Protein AF-A0A8B6GIV8-F1 (afdb_monomer_lite)

Structure (mmCIF, N/CA/C/O backbone):
data_AF-A0A8B6GIV8-F1
#
_entry.id   AF-A0A8B6GIV8-F1
#
loop_
_atom_site.group_PDB
_atom_site.id
_atom_site.type_symbol
_atom_site.label_atom_id
_atom_site.label_alt_id
_atom_site.label_comp_id
_atom_site.label_asym_id
_atom_site.label_entity_id
_atom_site.label_seq_id
_atom_site.pdbx_PDB_ins_code
_atom_site.Cartn_x
_atom_site.Cartn_y
_atom_site.Cartn_z
_atom_site.occupancy
_atom_site.B_iso_or_equiv
_atom_site.auth_seq_id
_atom_site.auth_comp_id
_atom_site.auth_asym_id
_atom_site.auth_atom_id
_atom_site.pdbx_PDB_model_num
ATOM 1 N N . MET A 1 1 ? 10.374 -7.638 36.527 1.00 45.97 1 MET A N 1
ATOM 2 C CA . MET A 1 1 ? 11.156 -8.019 35.335 1.00 45.97 1 MET A CA 1
ATOM 3 C C . MET A 1 1 ? 12.598 -8.184 35.766 1.00 45.97 1 MET A C 1
ATOM 5 O O . MET A 1 1 ? 13.114 -7.293 36.437 1.00 45.97 1 MET A O 1
ATOM 9 N N . GLU A 1 2 ? 13.203 -9.336 35.484 1.00 46.66 2 GLU A N 1
ATOM 10 C CA . GLU A 1 2 ? 14.639 -9.530 35.707 1.00 46.66 2 GLU A CA 1
ATOM 11 C C . GLU A 1 2 ? 15.429 -8.633 34.752 1.00 46.66 2 GLU A C 1
ATOM 13 O O . GLU A 1 2 ? 14.978 -8.334 33.646 1.00 46.66 2 GLU A O 1
ATOM 18 N N . LYS A 1 3 ? 16.581 -8.132 35.206 1.00 44.69 3 LYS A N 1
ATOM 19 C CA . LYS A 1 3 ? 17.442 -7.312 34.351 1.00 44.69 3 LYS A CA 1
ATOM 20 C C . LYS A 1 3 ? 18.070 -8.197 33.265 1.00 44.69 3 LYS A C 1
ATOM 22 O O . LYS A 1 3 ? 18.480 -9.306 33.606 1.00 44.69 3 LYS A O 1
ATOM 27 N N . PRO A 1 4 ? 18.213 -7.696 32.023 1.00 44.88 4 PRO A N 1
ATOM 28 C CA . PRO A 1 4 ? 18.862 -8.436 30.946 1.00 44.88 4 PRO A CA 1
ATOM 29 C C . PRO A 1 4 ? 20.253 -8.901 31.366 1.00 44.88 4 PRO A C 1
ATOM 31 O O . PRO A 1 4 ? 21.004 -8.151 32.005 1.00 44.88 4 PRO A O 1
ATOM 34 N N . SER A 1 5 ? 20.603 -10.134 31.011 1.00 72.81 5 SER A N 1
ATOM 35 C CA . SER A 1 5 ? 21.930 -10.665 31.270 1.00 72.81 5 SER A CA 1
ATOM 36 C C . SER A 1 5 ? 22.962 -9.952 30.392 1.00 72.81 5 SER A C 1
ATOM 38 O O . SER A 1 5 ? 22.659 -9.377 29.345 1.00 72.81 5 SER A O 1
ATOM 40 N N . LYS A 1 6 ? 24.233 -10.004 30.797 1.00 61.03 6 LYS A N 1
ATOM 41 C CA . LYS A 1 6 ? 25.330 -9.429 30.007 1.00 61.03 6 LYS A CA 1
ATOM 42 C C . LYS A 1 6 ? 25.416 -10.040 28.595 1.00 61.03 6 LYS A C 1
ATOM 44 O O . LYS A 1 6 ? 25.767 -9.328 27.661 1.00 61.03 6 LYS A O 1
ATOM 49 N N . LYS A 1 7 ? 25.056 -11.323 28.442 1.00 63.97 7 LYS A N 1
ATOM 50 C CA . LYS A 1 7 ? 25.017 -12.011 27.142 1.00 63.97 7 LYS A CA 1
ATOM 51 C C . LYS A 1 7 ? 23.928 -11.453 26.227 1.00 63.97 7 LYS A C 1
ATOM 53 O O . LYS A 1 7 ? 24.174 -11.301 25.036 1.00 63.97 7 LYS A O 1
ATOM 58 N N . ASP A 1 8 ? 22.777 -11.092 26.787 1.00 54.47 8 ASP A N 1
ATOM 59 C CA . ASP A 1 8 ? 21.644 -10.565 26.015 1.00 54.47 8 ASP A CA 1
ATOM 60 C C . ASP A 1 8 ? 22.004 -9.197 25.425 1.00 54.47 8 ASP A C 1
ATOM 62 O O . ASP A 1 8 ? 21.788 -8.939 24.246 1.00 54.47 8 ASP A O 1
ATOM 66 N N . VAL A 1 9 ? 22.662 -8.343 26.217 1.00 51.84 9 VAL A N 1
ATOM 67 C CA . VAL A 1 9 ? 23.147 -7.027 25.765 1.00 51.84 9 VAL A CA 1
ATOM 68 C C . VAL A 1 9 ? 24.243 -7.154 24.696 1.00 51.84 9 VAL A C 1
ATOM 70 O O . VAL A 1 9 ? 24.279 -6.362 23.753 1.00 51.84 9 VAL A O 1
ATOM 73 N N . GLU A 1 10 ? 25.131 -8.146 24.807 1.00 57.72 10 GLU A N 1
ATOM 74 C CA . GLU A 1 10 ? 26.198 -8.396 23.827 1.00 57.72 10 GLU A CA 1
ATOM 75 C C . GLU A 1 10 ? 25.646 -8.897 22.479 1.00 57.72 10 GLU A C 1
ATOM 77 O O . GLU A 1 10 ? 26.040 -8.360 21.440 1.00 57.72 10 GLU A O 1
ATOM 82 N N . LEU A 1 11 ? 24.683 -9.828 22.490 1.00 57.66 11 LEU A N 1
ATOM 83 C CA . LEU A 1 11 ? 24.002 -10.335 21.288 1.00 57.66 11 LEU A CA 1
ATOM 84 C C . LEU A 1 11 ? 23.285 -9.208 20.530 1.00 57.66 11 LEU A C 1
ATOM 86 O O . LEU A 1 11 ? 23.439 -9.039 19.321 1.00 57.66 11 LEU A O 1
ATOM 90 N N . VAL A 1 12 ? 22.562 -8.368 21.266 1.00 48.34 12 VAL A N 1
ATOM 91 C CA . VAL A 1 12 ? 21.884 -7.176 20.749 1.00 48.34 12 VAL A CA 1
ATOM 92 C C . VAL A 1 12 ? 22.854 -6.208 20.061 1.00 48.34 12 VAL A C 1
ATOM 94 O O . VAL A 1 12 ? 22.577 -5.702 18.971 1.00 48.34 12 VAL A O 1
ATOM 97 N N . CYS A 1 13 ? 24.017 -5.963 20.669 1.00 44.38 13 CYS A N 1
ATOM 98 C CA . CYS A 1 13 ? 25.035 -5.087 20.094 1.00 44.38 13 CYS A CA 1
ATOM 99 C C . CYS A 1 13 ? 25.657 -5.665 18.812 1.00 44.38 13 CYS A C 1
ATOM 101 O O . CYS A 1 13 ? 26.003 -4.896 17.913 1.00 44.38 13 CYS A O 1
ATOM 103 N N . GLU A 1 14 ? 25.813 -6.987 18.701 1.00 47.16 14 GLU A N 1
ATOM 104 C CA . GLU A 1 14 ? 26.268 -7.627 17.458 1.00 47.16 14 GLU A CA 1
ATOM 105 C C . GLU A 1 14 ? 25.239 -7.499 16.330 1.00 47.16 14 GLU A C 1
ATOM 107 O O . GLU A 1 14 ? 25.600 -7.138 15.208 1.00 47.16 14 GLU A O 1
ATOM 112 N N . ILE A 1 15 ? 23.950 -7.664 16.626 1.00 47.62 15 ILE A N 1
ATOM 113 C CA . ILE A 1 15 ? 22.872 -7.527 15.634 1.00 47.62 15 ILE A CA 1
ATOM 114 C C . ILE A 1 15 ? 22.810 -6.106 15.073 1.00 47.62 15 ILE A C 1
ATOM 116 O O . ILE A 1 15 ? 22.695 -5.919 13.856 1.00 47.62 15 ILE A O 1
ATOM 120 N N . MET A 1 16 ? 22.955 -5.094 15.937 1.00 40.03 16 MET A N 1
ATOM 121 C CA . MET A 1 16 ? 23.018 -3.695 15.503 1.00 40.03 16 MET A CA 1
ATOM 122 C C . MET A 1 16 ? 24.258 -3.412 14.644 1.00 40.03 16 MET A C 1
ATOM 124 O O . MET A 1 16 ? 24.159 -2.710 13.636 1.00 40.03 16 MET A O 1
ATOM 128 N N . LYS A 1 17 ? 25.419 -3.996 14.978 1.00 42.00 17 LYS A N 1
ATOM 129 C CA . LYS A 1 17 ? 26.644 -3.884 14.161 1.00 42.00 17 LYS A CA 1
ATOM 130 C C . LYS A 1 17 ? 26.483 -4.508 12.775 1.00 42.00 17 LYS A C 1
ATOM 132 O O . LYS A 1 17 ? 27.072 -4.012 11.816 1.00 42.00 17 LYS A O 1
ATOM 137 N N . HIS A 1 18 ? 25.662 -5.548 12.653 1.00 41.94 18 HIS A N 1
ATOM 138 C CA . HIS A 1 18 ? 25.371 -6.222 11.389 1.00 41.94 18 HIS A CA 1
ATOM 139 C C . HIS A 1 18 ? 24.115 -5.701 10.672 1.00 41.94 18 HIS A C 1
ATOM 141 O O . HIS A 1 18 ? 23.689 -6.318 9.695 1.00 41.94 18 HIS A O 1
ATOM 147 N N . LYS A 1 19 ? 23.537 -4.566 11.103 1.00 42.19 19 LYS A N 1
ATOM 148 C CA . LYS A 1 19 ? 22.304 -3.980 10.535 1.00 42.19 19 LYS A CA 1
ATOM 149 C C . LYS A 1 19 ? 21.166 -5.008 10.377 1.00 42.19 19 LYS A C 1
ATOM 151 O O . LYS A 1 19 ? 20.510 -5.034 9.341 1.00 42.19 19 LYS A O 1
ATOM 156 N N . GLY A 1 20 ? 20.977 -5.900 11.352 1.00 44.69 20 GLY A N 1
ATOM 157 C CA . GLY A 1 20 ? 19.909 -6.911 11.304 1.00 44.69 20 GLY A CA 1
ATOM 158 C C . GLY A 1 20 ? 20.177 -8.121 10.396 1.00 44.69 20 GLY A C 1
ATOM 159 O O . GLY A 1 20 ? 19.276 -8.917 10.180 1.00 44.69 20 GLY A O 1
ATOM 160 N N . ARG A 1 21 ? 21.402 -8.305 9.880 1.00 38.62 21 ARG A N 1
ATOM 161 C CA . ARG A 1 21 ? 21.760 -9.438 8.995 1.00 38.62 21 ARG A CA 1
ATOM 162 C C . ARG A 1 21 ? 22.208 -10.713 9.724 1.00 38.62 21 ARG A C 1
ATOM 164 O O . ARG A 1 21 ? 22.825 -11.579 9.106 1.00 38.62 21 ARG A O 1
ATOM 171 N N . MET A 1 22 ? 21.972 -10.818 11.030 1.00 41.69 22 MET A N 1
ATOM 172 C CA . MET A 1 22 ? 22.261 -12.044 11.778 1.00 41.69 22 MET A CA 1
ATOM 173 C C . MET A 1 22 ? 21.082 -13.007 11.678 1.00 41.69 22 MET A C 1
ATOM 175 O O . MET A 1 22 ? 19.937 -12.608 11.862 1.00 41.69 22 MET A O 1
ATOM 179 N N . VAL A 1 23 ? 21.385 -14.275 11.408 1.00 46.69 23 VAL A N 1
ATOM 180 C CA . VAL A 1 23 ? 20.419 -15.369 11.524 1.00 46.69 23 VAL A CA 1
ATOM 181 C C . VAL A 1 23 ? 20.241 -15.649 13.010 1.00 46.69 23 VAL A C 1
ATOM 183 O O . VAL A 1 23 ? 21.207 -16.012 13.680 1.00 46.69 23 VAL A O 1
ATOM 186 N N . LEU A 1 24 ? 19.032 -15.423 13.511 1.00 47.84 24 LEU A N 1
ATOM 187 C CA . LEU A 1 24 ? 18.654 -15.689 14.894 1.00 47.84 24 LEU A CA 1
ATOM 188 C C . LEU A 1 24 ? 17.881 -16.999 14.928 1.00 47.84 24 LEU A C 1
ATOM 190 O O . LEU A 1 24 ? 17.019 -17.218 14.080 1.00 47.84 24 LEU A O 1
ATOM 194 N N . ASP A 1 25 ? 18.174 -17.851 15.903 1.00 59.88 25 ASP A N 1
ATOM 195 C CA . ASP A 1 25 ? 17.267 -18.954 16.214 1.00 59.88 25 ASP A CA 1
ATOM 196 C C . ASP A 1 25 ? 15.987 -18.428 16.901 1.00 59.88 25 ASP A C 1
ATOM 198 O O . ASP A 1 25 ? 15.897 -17.263 17.310 1.00 59.88 25 ASP A O 1
ATOM 202 N N . SER A 1 26 ? 14.959 -19.273 16.990 1.00 44.09 26 SER A N 1
ATOM 203 C CA . SER A 1 26 ? 13.644 -18.897 17.526 1.00 44.09 26 SER A CA 1
ATOM 204 C C . SER A 1 26 ? 13.695 -18.435 18.989 1.00 44.09 26 SER A C 1
ATOM 206 O O . SER A 1 26 ? 12.956 -17.522 19.367 1.00 44.09 26 SER A O 1
ATOM 208 N N . GLU A 1 27 ? 14.601 -18.990 19.802 1.00 55.31 27 GLU A N 1
ATOM 209 C CA . GLU A 1 27 ? 14.828 -18.549 21.183 1.00 55.31 27 GLU A CA 1
ATOM 210 C C . GLU A 1 27 ? 15.486 -17.165 21.227 1.00 55.31 27 GLU A C 1
ATOM 212 O O . GLU A 1 27 ? 15.035 -16.294 21.973 1.00 55.31 27 GLU A O 1
ATOM 217 N N . GLN A 1 28 ? 16.497 -16.916 20.392 1.00 57.44 28 GLN A N 1
ATOM 218 C CA . GLN A 1 28 ? 17.169 -15.623 20.271 1.00 57.44 28 GLN A CA 1
ATOM 219 C C . GLN A 1 28 ? 16.214 -14.541 19.762 1.00 57.44 28 GLN A C 1
ATOM 221 O O . GLN A 1 28 ? 16.203 -13.438 20.307 1.00 57.44 28 GLN A O 1
ATOM 226 N N . PHE A 1 29 ? 15.374 -14.847 18.770 1.00 51.59 29 PHE A N 1
ATOM 227 C CA . PHE A 1 29 ? 14.372 -13.918 18.244 1.00 51.59 29 PHE A CA 1
ATOM 228 C C . PHE A 1 29 ? 13.346 -13.520 19.314 1.00 51.59 29 PHE A C 1
ATOM 230 O O . PHE A 1 29 ? 13.071 -12.332 19.498 1.00 51.59 29 PHE A O 1
ATOM 237 N N . MET A 1 30 ? 12.828 -14.489 20.075 1.00 49.03 30 MET A N 1
ATOM 238 C CA . MET A 1 30 ? 11.894 -14.226 21.176 1.00 49.03 30 MET A CA 1
ATOM 239 C C . MET A 1 30 ? 12.552 -13.453 22.322 1.00 49.03 30 MET A C 1
ATOM 241 O O . MET A 1 30 ? 11.949 -12.528 22.873 1.00 49.03 30 MET A O 1
ATOM 245 N N . LEU A 1 31 ? 13.807 -13.771 22.647 1.00 53.53 31 LEU A N 1
ATOM 246 C CA . LEU A 1 31 ? 14.600 -13.044 23.636 1.00 53.53 31 LEU A CA 1
ATOM 247 C C . LEU A 1 31 ? 14.820 -11.589 23.202 1.00 53.53 31 LEU A C 1
ATOM 249 O O . LEU A 1 31 ? 14.658 -10.671 23.997 1.00 53.53 31 LEU A O 1
ATOM 253 N N . ILE A 1 32 ? 15.102 -11.343 21.927 1.00 53.97 32 ILE A N 1
ATOM 254 C CA . ILE A 1 32 ? 15.245 -9.994 21.369 1.00 53.97 32 ILE A CA 1
ATOM 255 C C . ILE A 1 32 ? 13.915 -9.245 21.390 1.00 53.97 32 ILE A C 1
ATOM 257 O O . ILE A 1 32 ? 13.862 -8.133 21.911 1.00 53.97 32 ILE A O 1
ATOM 261 N N . LYS A 1 33 ? 12.823 -9.855 20.923 1.00 47.34 33 LYS A N 1
ATOM 262 C CA . LYS A 1 33 ? 11.486 -9.239 20.937 1.00 47.34 33 LYS A CA 1
ATOM 263 C C . LYS A 1 33 ? 11.072 -8.799 22.348 1.00 47.34 33 LYS A C 1
ATOM 265 O O . LYS A 1 33 ? 10.467 -7.746 22.509 1.00 47.34 33 LYS A O 1
ATOM 270 N N . THR A 1 34 ? 11.448 -9.573 23.367 1.00 48.03 34 THR A N 1
ATOM 271 C CA . THR A 1 34 ? 11.117 -9.303 24.777 1.00 48.03 34 THR A CA 1
ATOM 272 C C . THR A 1 34 ? 12.115 -8.395 25.508 1.00 48.03 34 THR A C 1
ATOM 274 O O . THR A 1 34 ? 11.736 -7.753 26.487 1.00 48.03 34 THR A O 1
ATOM 277 N N . THR A 1 35 ? 13.369 -8.309 25.049 1.00 48.94 35 THR A N 1
ATOM 278 C CA . THR A 1 35 ? 14.454 -7.581 25.740 1.00 48.94 35 THR A CA 1
ATOM 279 C C . THR A 1 35 ? 14.788 -6.229 25.098 1.00 48.94 35 THR A C 1
ATOM 281 O O . THR A 1 35 ? 15.206 -5.307 25.797 1.00 48.94 35 THR A O 1
ATOM 284 N N . LEU A 1 36 ? 14.628 -6.094 23.776 1.00 42.75 36 LEU A N 1
ATOM 285 C CA . LEU A 1 36 ? 15.060 -4.919 23.004 1.00 42.75 36 LEU A CA 1
ATOM 286 C C . LEU A 1 36 ? 13.962 -3.894 22.739 1.00 42.75 36 LEU A C 1
ATOM 288 O O . LEU A 1 36 ? 14.273 -2.725 22.516 1.00 42.75 36 LEU A O 1
ATOM 292 N N . ILE A 1 37 ? 12.703 -4.320 22.754 1.00 43.88 37 ILE A N 1
ATOM 293 C CA . ILE A 1 37 ? 11.566 -3.414 22.672 1.00 43.88 37 ILE A CA 1
ATOM 294 C C . ILE A 1 37 ? 11.027 -3.325 24.094 1.00 43.88 37 ILE A C 1
ATOM 296 O O . ILE A 1 37 ? 10.220 -4.169 24.487 1.00 43.88 37 ILE A O 1
ATOM 300 N N . PRO A 1 38 ? 11.473 -2.359 24.921 1.00 38.44 38 PRO A N 1
ATOM 301 C CA . PRO A 1 38 ? 10.645 -1.980 26.047 1.00 38.44 38 PRO A CA 1
ATOM 302 C C . PRO A 1 38 ? 9.298 -1.603 25.435 1.00 38.44 38 PRO A C 1
ATOM 304 O O . PRO A 1 38 ? 9.216 -0.614 24.706 1.00 38.44 38 PRO A O 1
ATOM 307 N N . LEU A 1 39 ? 8.276 -2.441 25.648 1.00 42.59 39 LEU A N 1
ATOM 308 C CA . LEU A 1 39 ? 6.901 -2.071 25.343 1.00 42.59 39 LEU A CA 1
ATOM 309 C C . LEU A 1 39 ? 6.724 -0.685 25.974 1.00 42.59 39 LEU A C 1
ATOM 311 O O . LEU A 1 39 ? 6.931 -0.579 27.189 1.00 42.59 39 LEU A O 1
ATOM 315 N N . PRO A 1 40 ? 6.470 0.374 25.183 1.00 44.25 40 PRO A N 1
ATOM 316 C CA . PRO A 1 40 ? 6.243 1.699 25.742 1.00 44.25 40 PRO A CA 1
ATOM 317 C C . PRO A 1 40 ? 5.189 1.542 26.835 1.00 44.25 40 PRO A C 1
ATOM 319 O O . PRO A 1 40 ? 4.185 0.881 26.569 1.00 44.25 40 PRO A O 1
ATOM 322 N N . ASP A 1 41 ? 5.497 2.029 28.048 1.00 49.94 41 ASP A N 1
ATOM 323 C CA . ASP A 1 41 ? 4.724 1.874 29.293 1.00 49.94 41 ASP A CA 1
ATOM 324 C C . ASP A 1 41 ? 3.331 1.298 29.041 1.00 49.94 41 ASP A C 1
ATOM 326 O O . ASP A 1 41 ? 2.450 2.055 28.645 1.00 49.94 41 ASP A O 1
ATOM 330 N N . VAL A 1 42 ? 3.191 -0.033 29.183 1.00 54.41 42 VAL A N 1
ATOM 331 C CA . VAL A 1 42 ? 2.067 -0.865 28.704 1.00 54.41 42 VAL A CA 1
ATOM 332 C C . VAL A 1 42 ? 0.778 -0.057 28.555 1.00 54.41 42 VAL A C 1
ATOM 334 O O . VAL A 1 42 ? -0.023 0.059 29.486 1.00 54.41 42 VAL A O 1
ATOM 337 N N . VAL A 1 43 ? 0.582 0.526 27.372 1.00 65.00 43 VAL A N 1
ATOM 338 C CA . VAL A 1 43 ? -0.667 1.203 27.051 1.00 65.00 43 VAL A CA 1
ATOM 339 C C . VAL A 1 43 ? -1.700 0.086 26.987 1.00 65.00 43 VAL A C 1
ATOM 341 O O . VAL A 1 43 ? -1.520 -0.898 26.269 1.00 65.00 43 VAL A O 1
ATOM 344 N N . SER A 1 44 ? -2.749 0.146 27.805 1.00 85.12 44 SER A N 1
ATOM 345 C CA . SER A 1 44 ? -3.777 -0.892 27.755 1.00 85.12 44 SER A CA 1
ATOM 346 C C . SER A 1 44 ? -4.411 -0.928 26.359 1.00 85.12 44 SER A C 1
ATOM 348 O O . SER A 1 44 ? -4.549 0.113 25.712 1.00 85.12 44 SER A O 1
ATOM 350 N N . LEU A 1 45 ? -4.848 -2.107 25.901 1.00 83.94 45 LEU A N 1
ATOM 351 C CA . LEU A 1 45 ? -5.562 -2.249 24.620 1.00 83.94 45 LEU A CA 1
ATOM 352 C C . LEU A 1 45 ? -6.755 -1.280 24.523 1.00 83.94 45 LEU A C 1
ATOM 354 O O . LEU A 1 45 ? -6.985 -0.671 23.484 1.00 83.94 45 LEU A O 1
ATOM 358 N N . SER A 1 46 ? -7.449 -1.045 25.643 1.00 86.00 46 SER A N 1
ATOM 359 C CA . SER A 1 46 ? -8.533 -0.061 25.735 1.00 86.00 46 SER A CA 1
ATOM 360 C C . SER A 1 46 ? -8.084 1.369 25.409 1.00 86.00 46 SER A C 1
ATOM 362 O O . SER A 1 46 ? -8.812 2.106 24.751 1.00 86.00 46 SER A O 1
ATOM 364 N N . ASN A 1 47 ? -6.890 1.769 25.856 1.00 88.00 47 ASN A N 1
ATOM 365 C CA . ASN A 1 47 ? -6.351 3.101 25.596 1.00 88.00 47 ASN A CA 1
ATOM 366 C C . ASN A 1 47 ? -5.917 3.234 24.133 1.00 88.00 47 ASN A C 1
ATOM 368 O O . ASN A 1 47 ? -6.168 4.271 23.529 1.00 88.00 47 ASN A O 1
ATOM 372 N N . LEU A 1 48 ? -5.317 2.189 23.550 1.00 87.06 48 LEU A N 1
ATOM 373 C CA . LEU A 1 48 ? -4.968 2.169 22.125 1.00 87.06 48 LEU A CA 1
ATOM 374 C C . LEU A 1 48 ? -6.209 2.295 21.241 1.00 87.06 48 LEU A C 1
ATOM 376 O O . LEU A 1 48 ? -6.220 3.092 20.305 1.00 87.06 48 LEU A O 1
ATOM 380 N N . LEU A 1 49 ? -7.273 1.566 21.571 1.00 87.50 49 LEU A N 1
ATOM 381 C CA . LEU A 1 49 ? -8.537 1.650 20.855 1.00 87.50 49 LEU A CA 1
ATOM 382 C C . LEU A 1 49 ? -9.158 3.050 20.953 1.00 87.50 49 LEU A C 1
ATOM 384 O O . LEU A 1 49 ? -9.561 3.615 19.940 1.00 87.50 49 LEU A O 1
ATOM 388 N N . GLU A 1 50 ? -9.203 3.646 22.144 1.00 89.69 50 GLU A N 1
ATOM 389 C CA . GLU A 1 50 ? -9.728 5.005 22.317 1.00 89.69 50 GLU A CA 1
ATOM 390 C C . GLU A 1 50 ? -8.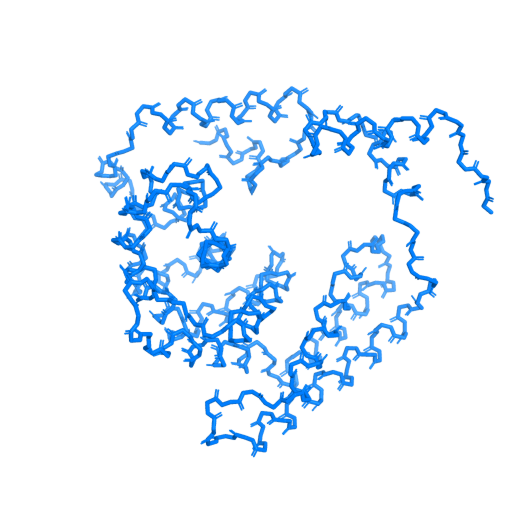889 6.046 21.554 1.00 89.69 50 GLU A C 1
ATOM 392 O O . GLU A 1 50 ? -9.434 6.975 20.953 1.00 89.69 50 GLU A O 1
ATOM 397 N N . LEU A 1 51 ? -7.563 5.877 21.514 1.00 88.81 51 LEU A N 1
ATOM 398 C CA . LEU A 1 51 ? -6.678 6.707 20.694 1.00 88.81 51 LEU A CA 1
ATOM 399 C C . LEU A 1 51 ? -6.984 6.546 19.202 1.00 88.81 51 LEU A C 1
ATOM 401 O O . LEU A 1 51 ? -7.152 7.556 18.522 1.00 88.81 51 LEU A O 1
ATOM 405 N N . ALA A 1 52 ? -7.135 5.314 18.705 1.00 88.06 52 ALA A N 1
ATOM 406 C CA . ALA A 1 52 ? -7.509 5.057 17.315 1.00 88.06 52 ALA A CA 1
ATOM 407 C C . ALA A 1 52 ? -8.832 5.735 16.946 1.00 88.06 52 ALA A C 1
ATOM 409 O O . ALA A 1 52 ? -8.886 6.480 15.968 1.00 88.06 52 ALA A O 1
ATOM 410 N N . LYS A 1 53 ? -9.880 5.551 17.759 1.00 90.62 53 LYS A N 1
ATOM 411 C CA . LYS A 1 53 ? -11.201 6.159 17.532 1.00 90.62 53 LYS A CA 1
ATOM 412 C C . LYS A 1 53 ? -11.124 7.681 17.454 1.00 90.62 53 LYS A C 1
ATOM 414 O O . LYS A 1 53 ? -11.692 8.295 16.549 1.00 90.62 53 LYS A O 1
ATOM 419 N N . ASN A 1 54 ? -10.405 8.300 18.390 1.00 90.12 54 ASN A N 1
ATOM 420 C CA . ASN A 1 54 ? -10.231 9.748 18.411 1.00 90.12 54 ASN A CA 1
ATOM 421 C C . ASN A 1 54 ? -9.432 10.247 17.202 1.00 90.12 54 ASN A C 1
ATOM 423 O O . ASN A 1 54 ? -9.802 11.267 16.620 1.00 90.12 54 ASN A O 1
ATOM 427 N N . SER A 1 55 ? -8.389 9.523 16.789 1.00 87.69 55 SER A N 1
ATOM 428 C CA . SER A 1 55 ? -7.624 9.833 15.580 1.00 87.69 55 SER A CA 1
ATOM 429 C C . SER A 1 55 ? -8.486 9.745 14.322 1.00 87.69 55 SER A C 1
ATOM 431 O O . SER A 1 55 ? -8.518 10.702 13.556 1.00 87.69 55 SER A O 1
ATOM 433 N N . MET A 1 56 ? -9.252 8.665 14.137 1.00 90.62 56 MET A N 1
ATOM 434 C CA . MET A 1 56 ? -10.153 8.489 12.988 1.00 90.62 56 MET A CA 1
ATOM 435 C C . MET A 1 56 ? -11.205 9.599 12.903 1.00 90.62 56 MET A C 1
ATOM 437 O O . MET A 1 56 ? -11.428 10.181 11.841 1.00 90.62 56 MET A O 1
ATOM 441 N N . LYS A 1 57 ? -11.801 9.965 14.042 1.00 91.25 57 LYS A N 1
ATOM 442 C CA . LYS A 1 57 ? -12.761 11.070 14.115 1.00 91.25 57 LYS A CA 1
ATOM 443 C C . LYS A 1 57 ? -12.134 12.410 13.721 1.00 91.25 57 LYS A C 1
ATOM 445 O O . LYS A 1 57 ? -12.765 13.184 13.004 1.00 91.25 57 LYS A O 1
ATOM 450 N N . ARG A 1 58 ? -10.910 12.694 14.181 1.00 89.25 58 ARG A N 1
ATOM 451 C CA . ARG A 1 58 ? -10.173 13.921 13.822 1.00 89.25 58 ARG A CA 1
ATOM 452 C C . ARG A 1 58 ? -9.767 13.937 12.357 1.00 89.25 58 ARG A C 1
ATOM 454 O O . ARG A 1 58 ? -9.920 14.969 11.720 1.00 89.25 58 ARG A O 1
ATOM 461 N N . ILE A 1 59 ? -9.323 12.802 11.817 1.00 87.94 59 ILE A N 1
ATOM 462 C CA . ILE A 1 59 ? -9.029 12.625 10.388 1.00 87.94 59 ILE A CA 1
ATOM 463 C C . ILE A 1 59 ? -10.265 12.975 9.562 1.00 87.94 59 ILE A C 1
ATOM 465 O O . ILE A 1 59 ? -10.187 13.834 8.688 1.00 87.94 59 ILE A O 1
ATOM 469 N N . GLN A 1 60 ? -11.416 12.371 9.874 1.00 91.81 60 GLN A N 1
ATOM 470 C CA . GLN A 1 60 ? -12.651 12.623 9.135 1.00 91.81 60 GLN A CA 1
ATOM 471 C C . GLN A 1 60 ? -13.104 14.086 9.260 1.00 91.81 60 GLN A C 1
ATOM 473 O O . GLN A 1 60 ? -13.487 14.696 8.263 1.00 91.81 60 GLN A O 1
ATOM 478 N N . ALA A 1 61 ? -13.048 14.669 10.462 1.00 89.25 61 ALA A N 1
ATOM 479 C CA . ALA A 1 61 ? -13.396 16.073 10.671 1.00 89.25 61 ALA A CA 1
ATOM 480 C C . ALA A 1 61 ? -12.478 17.010 9.867 1.00 89.25 61 ALA A C 1
ATOM 482 O O . ALA A 1 61 ? -12.967 17.840 9.103 1.00 89.25 61 ALA A O 1
ATOM 483 N N . ALA A 1 62 ? -11.161 16.821 9.970 1.00 86.25 62 ALA A N 1
ATOM 484 C CA . ALA A 1 62 ? -10.164 17.614 9.260 1.00 86.25 62 ALA A CA 1
ATOM 485 C C . ALA A 1 62 ? -10.278 17.479 7.735 1.00 86.25 62 ALA A C 1
ATOM 487 O O . ALA A 1 62 ? -10.093 18.465 7.019 1.00 86.25 62 ALA A O 1
ATOM 488 N N . TYR A 1 63 ? -10.598 16.281 7.240 1.00 86.75 63 TYR A N 1
ATOM 489 C CA . TYR A 1 63 ? -10.852 16.033 5.824 1.00 86.75 63 TYR A CA 1
ATOM 490 C C . TYR A 1 63 ? -12.112 16.778 5.347 1.00 86.75 63 TYR A C 1
ATOM 492 O O . TYR A 1 63 ? -12.046 17.554 4.395 1.00 86.75 63 TYR A O 1
ATOM 500 N N . ASN A 1 64 ? -13.229 16.663 6.076 1.00 87.88 64 ASN A N 1
ATOM 501 C CA . ASN A 1 64 ? -14.482 17.355 5.747 1.00 87.88 64 ASN A CA 1
ATOM 502 C C . ASN A 1 64 ? -14.347 18.889 5.760 1.00 87.88 64 ASN A C 1
ATOM 504 O O . ASN A 1 64 ? -14.966 19.575 4.947 1.00 87.88 64 ASN A O 1
ATOM 508 N N . GLU A 1 65 ? -13.539 19.440 6.669 1.00 85.00 65 GLU A N 1
ATOM 509 C CA . GLU A 1 65 ? -13.270 20.881 6.748 1.00 85.00 65 GLU A CA 1
ATOM 510 C C . GLU A 1 65 ? -12.431 21.404 5.571 1.00 85.00 65 GLU A C 1
ATOM 512 O O . GLU A 1 65 ? -12.547 22.577 5.205 1.00 85.00 65 GLU A O 1
ATOM 517 N N . ASN A 1 66 ? -11.601 20.552 4.959 1.00 73.31 66 ASN A N 1
ATOM 518 C CA . ASN A 1 66 ? -10.596 20.946 3.967 1.00 73.31 66 ASN A CA 1
ATOM 519 C C . ASN A 1 66 ? -10.846 20.412 2.551 1.00 73.31 66 ASN A C 1
ATOM 521 O O . ASN A 1 66 ? -9.919 20.445 1.745 1.00 73.31 66 ASN A O 1
ATOM 525 N N . MET A 1 67 ? -12.089 20.048 2.204 1.00 59.47 67 MET A N 1
ATOM 526 C CA . MET A 1 67 ? -12.527 19.539 0.880 1.00 59.47 67 MET A CA 1
ATOM 527 C C . MET A 1 67 ? -12.093 20.371 -0.356 1.00 59.47 67 MET A C 1
ATOM 529 O O . MET A 1 67 ? -12.401 20.001 -1.481 1.00 59.47 67 MET A O 1
ATOM 533 N N . ASN A 1 68 ? -11.405 21.507 -0.183 1.00 54.03 68 ASN A N 1
ATOM 534 C CA . ASN A 1 68 ? -10.972 22.411 -1.249 1.00 54.03 68 ASN A CA 1
ATOM 535 C C . ASN A 1 68 ? -9.471 22.783 -1.231 1.00 54.03 68 ASN A C 1
ATOM 537 O O . ASN A 1 68 ? -9.087 23.708 -1.952 1.00 54.03 68 ASN A O 1
ATOM 541 N N . LYS A 1 69 ? -8.605 22.157 -0.414 1.00 54.38 69 LYS A N 1
ATOM 542 C CA . LYS A 1 69 ? -7.168 22.507 -0.385 1.00 54.38 69 LYS A CA 1
ATOM 543 C C . LYS A 1 69 ? -6.254 21.283 -0.411 1.00 54.38 69 LYS A C 1
ATOM 545 O O . LYS A 1 69 ? -6.343 20.417 0.441 1.00 54.38 69 LYS A O 1
ATOM 550 N N . VAL A 1 70 ? -5.282 21.335 -1.324 1.00 53.06 70 VAL A N 1
ATOM 551 C CA . VAL A 1 70 ? -4.172 20.376 -1.518 1.00 53.06 70 VAL A CA 1
ATOM 552 C C . VAL A 1 70 ? -3.254 20.257 -0.283 1.00 53.06 70 VAL A C 1
ATOM 554 O O . VAL A 1 70 ? -2.429 19.355 -0.199 1.00 53.06 70 VAL A O 1
ATOM 557 N N . TYR A 1 71 ? -3.386 21.156 0.696 1.00 60.53 71 TYR A N 1
ATOM 558 C CA . TYR A 1 71 ? -2.566 21.156 1.904 1.00 60.53 71 TYR A CA 1
ATOM 559 C C . TYR A 1 71 ? -3.259 20.396 3.028 1.00 60.53 71 TYR A C 1
ATOM 561 O O . TYR A 1 71 ? -4.290 20.838 3.541 1.00 60.53 71 TYR A O 1
ATOM 569 N N . LEU A 1 72 ? -2.643 19.293 3.449 1.00 71.06 72 LEU A N 1
ATOM 570 C CA . LEU A 1 72 ? -3.049 18.581 4.652 1.00 71.06 72 LEU A CA 1
ATOM 571 C C . LEU A 1 72 ? -2.839 19.484 5.862 1.00 71.06 72 LEU A C 1
ATOM 573 O O . LEU A 1 72 ? -1.745 20.004 6.089 1.00 71.06 72 LEU A O 1
ATOM 577 N N . ASN A 1 73 ? -3.903 19.708 6.633 1.00 80.00 73 ASN A N 1
ATOM 578 C CA . ASN A 1 73 ? -3.771 20.479 7.858 1.00 80.00 73 ASN A CA 1
ATOM 579 C C . ASN A 1 73 ? -2.924 19.687 8.878 1.00 80.00 73 ASN A C 1
ATOM 581 O O . ASN A 1 73 ? -2.855 18.456 8.868 1.00 80.00 73 ASN A O 1
ATOM 585 N N . LEU A 1 74 ? -2.262 20.409 9.784 1.00 81.31 74 LEU A N 1
ATOM 586 C CA . LEU A 1 74 ? -1.380 19.803 10.786 1.00 81.31 74 LEU A CA 1
ATOM 587 C C . LEU A 1 74 ? -2.112 18.787 11.683 1.00 81.31 74 LEU A C 1
ATOM 589 O O . LEU A 1 74 ? -1.497 17.858 12.200 1.00 81.31 74 LEU A O 1
ATOM 593 N N . GLU A 1 75 ? -3.416 18.974 11.894 1.00 84.56 75 GLU A N 1
ATOM 594 C CA . GLU A 1 75 ? -4.242 18.077 12.704 1.00 84.56 75 GLU A CA 1
ATOM 595 C C . GLU A 1 75 ? -4.481 16.723 12.031 1.00 84.56 75 GLU A C 1
ATOM 597 O O . GLU A 1 75 ? -4.372 15.695 12.701 1.00 84.56 75 GLU A O 1
ATOM 602 N N . PHE A 1 76 ? -4.739 16.712 10.722 1.00 86.56 76 PHE A N 1
ATOM 603 C CA . PHE A 1 76 ? -4.859 15.501 9.919 1.00 86.56 76 PHE A CA 1
ATOM 604 C C . PHE A 1 76 ? -3.563 14.703 10.008 1.00 86.56 76 PHE A C 1
ATOM 606 O O . PHE A 1 76 ? -3.588 13.557 10.438 1.00 86.56 76 PHE A O 1
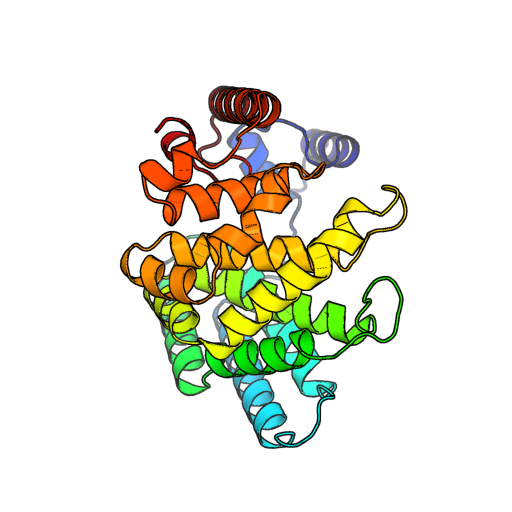ATOM 613 N N . LEU A 1 77 ? -2.419 15.338 9.723 1.00 82.75 77 LEU A N 1
ATOM 614 C CA . LEU A 1 77 ? -1.114 14.670 9.745 1.00 82.75 77 LEU A CA 1
ATOM 615 C C . LEU A 1 77 ? -0.793 14.049 11.104 1.00 82.75 77 LEU A C 1
ATOM 617 O O . LEU A 1 77 ? -0.463 12.869 11.177 1.00 82.75 77 LEU A O 1
ATOM 621 N N . LYS A 1 78 ? -0.964 14.809 12.192 1.00 84.50 78 LYS A N 1
ATOM 622 C CA . LYS A 1 78 ? -0.737 14.300 13.553 1.00 84.50 78 LYS A CA 1
ATOM 623 C C . LYS A 1 78 ? -1.665 13.140 13.906 1.00 84.50 78 LYS A C 1
ATOM 625 O O . LYS A 1 78 ? -1.247 12.207 14.584 1.00 84.50 78 LYS A O 1
ATOM 630 N N . SER A 1 79 ? -2.924 13.207 13.478 1.00 86.12 79 SER A N 1
ATOM 631 C CA . SER A 1 79 ? -3.902 12.152 13.754 1.00 86.12 79 SER A CA 1
ATOM 632 C C . SER A 1 79 ? -3.603 10.888 12.943 1.00 86.12 79 SER A C 1
ATOM 634 O O . SER A 1 79 ? -3.745 9.788 13.469 1.00 86.12 79 SER A O 1
ATOM 636 N N . THR A 1 80 ? -3.121 11.032 11.707 1.00 84.69 80 THR A N 1
ATOM 637 C CA . THR A 1 80 ? -2.660 9.927 10.856 1.00 84.69 80 THR A CA 1
ATOM 638 C C . THR A 1 80 ? -1.401 9.266 11.420 1.00 84.69 80 THR A C 1
ATOM 640 O O . THR A 1 80 ? -1.364 8.043 11.525 1.00 84.69 80 THR A O 1
ATOM 643 N N . GLU A 1 81 ? -0.399 10.044 11.844 1.00 84.62 81 GLU A N 1
ATOM 644 C CA . GLU A 1 81 ? 0.813 9.518 12.496 1.00 84.62 81 GLU A CA 1
ATOM 645 C C . GLU A 1 81 ? 0.466 8.722 13.761 1.00 84.62 81 GLU A C 1
ATOM 647 O O . GLU A 1 81 ? 0.910 7.587 13.926 1.00 84.62 81 GLU A O 1
ATOM 652 N N . LEU A 1 82 ? -0.404 9.277 14.611 1.00 86.56 82 LEU A N 1
ATOM 653 C CA . LEU A 1 82 ? -0.869 8.596 15.817 1.00 86.56 82 LEU A CA 1
ATOM 654 C C . LEU A 1 82 ? -1.645 7.315 15.485 1.00 86.56 82 LEU A C 1
ATOM 656 O O . LEU A 1 82 ? -1.480 6.298 16.153 1.00 86.56 82 LEU A O 1
ATOM 660 N N . LEU A 1 83 ? -2.492 7.339 14.453 1.00 87.06 83 LEU A N 1
ATOM 661 C CA . LEU A 1 83 ? -3.225 6.153 14.017 1.00 87.06 83 LEU A CA 1
ATOM 662 C C . LEU A 1 83 ? -2.273 5.055 13.505 1.00 87.06 83 LEU A C 1
ATOM 664 O O . LEU A 1 83 ? -2.459 3.886 13.840 1.00 87.06 83 LEU A O 1
ATOM 668 N N . GLN A 1 84 ? -1.224 5.423 12.763 1.00 84.44 84 GLN A N 1
ATOM 669 C CA . GLN A 1 84 ? -0.183 4.495 12.317 1.00 84.44 84 GLN A CA 1
ATOM 670 C C . GLN A 1 84 ? 0.591 3.886 13.500 1.00 84.44 84 GLN A C 1
ATOM 672 O O . GLN A 1 84 ? 0.854 2.679 13.504 1.00 84.44 84 GLN A O 1
ATOM 677 N N . GLU A 1 85 ? 0.943 4.689 14.509 1.00 83.88 85 GLU A N 1
ATOM 678 C CA . GLU A 1 85 ? 1.579 4.193 15.737 1.00 83.88 85 GLU A CA 1
ATOM 679 C C . GLU A 1 85 ? 0.679 3.207 16.483 1.00 83.88 85 GLU A C 1
ATOM 681 O O . GLU A 1 85 ? 1.165 2.178 16.961 1.00 83.88 85 GLU A O 1
ATOM 686 N N . VAL A 1 86 ? -0.632 3.472 16.542 1.00 84.44 86 VAL A N 1
ATOM 687 C CA . VAL A 1 86 ? -1.586 2.528 17.132 1.00 84.44 86 VAL A CA 1
ATOM 688 C C . VAL A 1 86 ? -1.567 1.211 16.358 1.00 84.44 86 VAL A C 1
ATOM 690 O O . VAL A 1 86 ? -1.327 0.178 16.973 1.00 84.44 86 VAL A O 1
ATOM 693 N N . CYS A 1 87 ? -1.718 1.218 15.029 1.00 82.75 87 CYS A N 1
ATOM 694 C CA . CYS A 1 87 ? -1.665 -0.008 14.219 1.00 82.75 87 CYS A CA 1
ATOM 695 C C . CYS A 1 87 ? -0.364 -0.801 14.426 1.00 82.75 87 CYS A C 1
ATOM 697 O O . CYS A 1 87 ? -0.404 -2.010 14.644 1.00 82.75 87 CYS A O 1
ATOM 699 N N . SER A 1 88 ? 0.778 -0.110 14.442 1.00 80.06 88 SER A N 1
ATOM 700 C CA . SER A 1 88 ? 2.098 -0.723 14.668 1.00 80.06 88 SER A CA 1
ATOM 701 C C . SER A 1 88 ? 2.235 -1.305 16.082 1.00 80.06 88 SER A C 1
ATOM 703 O O . SER A 1 88 ? 2.881 -2.331 16.303 1.00 80.06 88 SER A O 1
ATOM 705 N N . SER A 1 89 ? 1.595 -0.673 17.066 1.00 82.06 89 SER A N 1
ATOM 706 C CA . SER A 1 89 ? 1.532 -1.201 18.428 1.00 82.06 89 SER A CA 1
ATOM 707 C C . SER A 1 89 ? 0.654 -2.451 18.479 1.00 82.06 89 SER A C 1
ATOM 709 O O . SER A 1 89 ? 1.049 -3.441 19.086 1.00 82.06 89 SER A O 1
ATOM 711 N N . LEU A 1 90 ? -0.492 -2.455 17.789 1.00 78.19 90 LEU A N 1
ATOM 712 C CA . LEU A 1 90 ? -1.431 -3.582 17.743 1.00 78.19 90 LEU A CA 1
ATOM 713 C C . LEU A 1 90 ? -0.857 -4.845 17.093 1.00 78.19 90 LEU A C 1
ATOM 715 O O . LEU A 1 90 ? -1.217 -5.954 17.501 1.00 78.19 90 LEU A O 1
ATOM 719 N N . SER A 1 91 ? 0.055 -4.704 16.127 1.00 75.44 91 SER A N 1
ATOM 720 C CA . SER A 1 91 ? 0.799 -5.839 15.562 1.00 75.44 91 SER A CA 1
ATOM 721 C C . SER A 1 91 ? 1.777 -6.479 16.554 1.00 75.44 91 SER A C 1
ATOM 723 O O . SER A 1 91 ? 2.151 -7.635 16.380 1.00 75.44 91 SER A O 1
ATOM 725 N N . CYS A 1 92 ? 2.173 -5.767 17.615 1.00 75.56 92 CYS A N 1
ATOM 726 C CA . CYS A 1 92 ? 3.088 -6.294 18.628 1.00 75.56 92 CYS A CA 1
ATOM 727 C C . CYS A 1 92 ? 2.392 -7.108 19.733 1.00 75.56 92 CYS A C 1
ATOM 729 O O . CYS A 1 92 ? 3.085 -7.821 20.459 1.00 75.56 92 CYS A O 1
ATOM 731 N N . TYR A 1 93 ? 1.063 -7.016 19.882 1.00 75.94 93 TYR A N 1
ATOM 732 C CA . TYR A 1 93 ? 0.325 -7.780 20.896 1.00 75.94 93 TYR A CA 1
ATOM 733 C C . TYR A 1 93 ? 0.131 -9.234 20.468 1.00 75.94 93 TYR A C 1
ATOM 735 O O . TYR A 1 93 ? -0.198 -9.515 19.315 1.00 75.94 93 TYR A O 1
ATOM 743 N N . ASP A 1 94 ? 0.269 -10.147 21.430 1.00 74.50 94 ASP A N 1
ATOM 744 C CA . ASP A 1 94 ? 0.001 -11.568 21.225 1.00 74.50 94 ASP A CA 1
ATOM 745 C C . ASP A 1 94 ? -1.459 -11.812 20.810 1.00 74.50 94 ASP A C 1
ATOM 747 O O . ASP A 1 94 ? -2.362 -11.017 21.095 1.00 74.50 94 ASP A O 1
ATOM 751 N N . PHE A 1 95 ? -1.701 -12.939 20.138 1.00 73.75 95 PHE A N 1
ATOM 752 C CA . PHE A 1 95 ? -3.035 -13.379 19.733 1.00 73.75 95 PHE A CA 1
ATOM 753 C C . PHE A 1 95 ? -3.894 -13.726 20.958 1.00 73.75 95 PHE A C 1
ATOM 755 O O . PHE A 1 95 ? -4.012 -14.884 21.353 1.00 73.75 95 PHE A O 1
ATOM 762 N N . SER A 1 96 ? -4.497 -12.703 21.563 1.00 79.19 96 SER A N 1
ATOM 763 C CA . SER A 1 96 ? -5.455 -12.834 22.656 1.00 79.19 96 SER A CA 1
ATOM 764 C C . SER A 1 96 ? -6.898 -12.612 22.168 1.00 79.19 96 SER A C 1
ATOM 766 O O . SER A 1 96 ? -7.126 -11.953 21.139 1.00 79.19 96 SER A O 1
ATOM 768 N N . PRO A 1 97 ? -7.905 -13.148 22.881 1.00 82.69 97 PRO A N 1
ATOM 769 C CA . PRO A 1 97 ? -9.310 -12.845 22.610 1.00 82.69 97 PRO A CA 1
ATOM 770 C C . PRO A 1 97 ? -9.606 -11.341 22.648 1.00 82.69 97 PRO A C 1
ATOM 772 O O . PRO A 1 97 ? -10.314 -10.836 21.781 1.00 82.69 97 PRO A O 1
ATOM 775 N N . GLU A 1 98 ? -9.002 -10.615 23.591 1.00 80.88 98 GLU A N 1
ATOM 776 C CA . GLU A 1 98 ? -9.163 -9.167 23.757 1.00 80.88 98 GLU A CA 1
ATOM 777 C C . GLU A 1 98 ? -8.613 -8.400 22.551 1.00 80.88 98 GLU A C 1
ATOM 779 O O . GLU A 1 98 ? -9.262 -7.481 22.054 1.00 80.88 98 GLU A O 1
ATOM 784 N N . ARG A 1 99 ? -7.445 -8.804 22.028 1.00 82.12 99 ARG A N 1
ATOM 785 C CA . ARG A 1 99 ? -6.899 -8.244 20.783 1.00 82.12 99 ARG A CA 1
ATOM 786 C C . ARG A 1 99 ? -7.866 -8.468 19.622 1.00 82.12 99 ARG A C 1
ATOM 788 O O . ARG A 1 99 ? -8.106 -7.553 18.845 1.00 82.12 99 ARG A O 1
ATOM 795 N N . SER A 1 100 ? -8.435 -9.667 19.521 1.00 83.44 100 SER A N 1
ATOM 796 C CA . SER A 1 100 ? -9.351 -10.031 18.433 1.00 83.44 100 SER A CA 1
ATOM 797 C C . SER A 1 100 ? -10.660 -9.235 18.477 1.00 83.44 100 SER A C 1
ATOM 799 O O . SER A 1 100 ? -11.163 -8.813 17.440 1.00 83.44 100 SER A O 1
ATOM 801 N N . GLU A 1 101 ? -11.222 -9.019 19.667 1.00 85.81 101 GLU A N 1
ATOM 802 C CA . GLU A 1 101 ? -12.414 -8.186 19.858 1.00 85.81 101 GLU A CA 1
ATOM 803 C C . GLU A 1 101 ? -12.136 -6.722 19.507 1.00 85.81 101 GLU A C 1
ATOM 805 O O . GLU A 1 101 ? -12.894 -6.097 18.769 1.00 85.81 101 GLU A O 1
ATOM 810 N N . MET A 1 102 ? -10.996 -6.205 19.956 1.00 84.94 102 MET A N 1
ATOM 811 C CA . MET A 1 102 ? -10.587 -4.838 19.676 1.00 84.94 102 MET A CA 1
ATOM 812 C C . MET A 1 102 ? -10.263 -4.612 18.188 1.00 84.94 102 MET A C 1
ATOM 814 O O . MET A 1 102 ? -10.578 -3.545 17.671 1.00 84.94 102 MET A O 1
ATOM 818 N N . ILE A 1 103 ? -9.696 -5.596 17.476 1.00 84.12 103 ILE A N 1
ATOM 819 C CA . ILE A 1 103 ? -9.511 -5.533 16.014 1.00 84.12 103 ILE A CA 1
ATOM 820 C C . ILE A 1 103 ? -10.866 -5.409 15.308 1.00 84.12 103 ILE A C 1
ATOM 822 O O . ILE A 1 103 ? -11.039 -4.511 14.492 1.00 84.12 103 ILE A O 1
ATOM 826 N N . LYS A 1 104 ? -11.862 -6.222 15.683 1.00 87.25 104 LYS A N 1
ATOM 827 C CA . LYS A 1 104 ? -13.217 -6.120 15.109 1.00 87.25 104 LYS A CA 1
ATOM 828 C C . LYS A 1 104 ? -13.848 -4.755 15.353 1.00 87.25 104 LYS A C 1
ATOM 830 O O . LYS A 1 104 ? -14.518 -4.207 14.481 1.00 87.25 104 LYS A O 1
ATOM 835 N N . GLU A 1 105 ? -13.656 -4.206 16.548 1.00 89.06 105 GLU A N 1
ATOM 836 C CA . GLU A 1 105 ? -14.148 -2.870 16.862 1.00 89.06 105 GLU A CA 1
ATOM 837 C C . GLU A 1 105 ? -13.407 -1.804 16.045 1.00 89.06 105 GLU A C 1
ATOM 839 O O . GLU A 1 105 ? -14.041 -0.931 15.461 1.00 89.06 105 GLU A O 1
ATOM 844 N N . PHE A 1 106 ? -12.084 -1.908 15.923 1.00 87.31 106 PHE A N 1
ATOM 845 C CA . PHE A 1 106 ? -11.278 -1.031 15.077 1.00 87.31 106 PHE A CA 1
ATOM 846 C C . PHE A 1 106 ? -11.739 -1.061 13.611 1.00 87.31 106 PHE A C 1
ATOM 848 O O . PHE A 1 106 ? -11.936 -0.002 13.022 1.00 87.31 106 PHE A O 1
ATOM 855 N N . GLU A 1 107 ? -11.974 -2.244 13.041 1.00 87.00 107 GLU A N 1
ATOM 856 C CA . GLU A 1 107 ? -12.493 -2.425 11.677 1.00 87.00 107 GLU A CA 1
ATOM 857 C C . GLU A 1 107 ? -13.882 -1.803 11.488 1.00 87.00 107 GLU A C 1
ATOM 859 O O . GLU A 1 107 ? -14.177 -1.227 10.439 1.00 87.00 107 GLU A O 1
ATOM 864 N N . GLN A 1 108 ? -14.761 -1.914 12.488 1.00 88.81 108 GLN A N 1
ATOM 865 C CA . GLN A 1 108 ? -16.077 -1.280 12.430 1.00 88.81 108 GLN A CA 1
ATOM 866 C C . GLN A 1 108 ? -15.951 0.246 12.422 1.00 88.81 108 GLN A C 1
ATOM 868 O O . GLN A 1 108 ? -16.616 0.915 11.634 1.00 88.81 108 GLN A O 1
ATOM 873 N N . TYR A 1 109 ? -15.065 0.798 13.250 1.00 88.62 109 TYR A N 1
ATOM 874 C CA . TYR A 1 109 ? -14.805 2.235 13.270 1.00 88.62 109 TYR A CA 1
ATOM 875 C C . TYR A 1 109 ? -14.148 2.718 11.973 1.00 88.62 109 TYR A C 1
ATOM 877 O O . TYR A 1 109 ? -14.562 3.739 11.435 1.00 88.62 109 TYR A O 1
ATOM 885 N N . GLU A 1 110 ? -13.185 1.976 11.424 1.00 89.38 110 GLU A N 1
ATOM 886 C CA . GLU A 1 110 ? -12.613 2.247 10.099 1.00 89.38 110 GLU A CA 1
ATOM 887 C C . GLU A 1 110 ? -13.734 2.421 9.063 1.00 89.38 110 GLU A C 1
ATOM 889 O O . GLU A 1 110 ? -13.797 3.459 8.400 1.00 89.38 110 GLU A O 1
ATOM 894 N N . LYS A 1 111 ? -14.677 1.467 9.014 1.00 88.38 111 LYS A N 1
ATOM 895 C CA . LYS A 1 111 ? -15.845 1.488 8.118 1.00 88.38 111 LYS A CA 1
ATOM 896 C C . LYS A 1 111 ? -16.750 2.696 8.358 1.00 88.38 111 LYS A C 1
ATOM 898 O O . LYS A 1 111 ? -17.175 3.340 7.399 1.00 88.38 111 LYS A O 1
ATOM 903 N N . ASP A 1 112 ? -17.043 3.013 9.616 1.00 87.62 112 ASP A N 1
ATOM 904 C CA . ASP A 1 112 ? -17.919 4.132 9.978 1.00 87.62 112 ASP A CA 1
ATOM 905 C C . ASP A 1 112 ? -17.300 5.486 9.590 1.00 87.62 112 ASP A C 1
ATOM 907 O O . ASP A 1 112 ? -18.007 6.412 9.176 1.00 87.62 112 ASP A O 1
ATOM 911 N N . PHE A 1 113 ? -15.972 5.598 9.688 1.00 87.75 113 PHE A N 1
ATOM 912 C CA . PHE A 1 113 ? -15.234 6.821 9.386 1.00 87.75 113 PHE A CA 1
ATOM 913 C C . PHE A 1 113 ? -14.719 6.909 7.941 1.00 87.75 113 PHE A C 1
ATOM 915 O O . PHE A 1 113 ? -14.341 8.008 7.525 1.00 87.75 113 PHE A O 1
ATOM 922 N N . LYS A 1 114 ? -14.793 5.817 7.166 1.00 92.12 114 LYS A N 1
ATOM 923 C CA . LYS A 1 114 ? -14.322 5.704 5.771 1.00 92.12 114 LYS A CA 1
ATOM 924 C C . LYS A 1 114 ? -12.838 6.035 5.618 1.00 92.12 114 LYS A C 1
ATOM 926 O O . LYS A 1 114 ? -12.442 6.834 4.767 1.00 92.12 114 LYS A O 1
ATOM 931 N N . ILE A 1 115 ? -12.016 5.507 6.522 1.00 92.19 115 ILE A N 1
ATOM 932 C CA . ILE A 1 115 ? -10.606 5.903 6.620 1.00 92.19 115 ILE A CA 1
ATOM 933 C C . ILE A 1 115 ? -9.821 5.437 5.397 1.00 92.19 115 ILE A C 1
ATOM 935 O O . ILE A 1 115 ? -9.016 6.210 4.879 1.00 92.19 115 ILE A O 1
ATOM 939 N N . ILE A 1 116 ? -10.083 4.227 4.897 1.00 92.31 116 ILE A N 1
ATOM 940 C CA . ILE A 1 116 ? -9.420 3.714 3.692 1.00 92.31 116 ILE A CA 1
ATOM 941 C C . ILE A 1 116 ? -9.737 4.584 2.473 1.00 92.31 116 ILE A C 1
ATOM 943 O O . ILE A 1 116 ? -8.831 4.903 1.699 1.00 92.31 116 ILE A O 1
ATOM 947 N N . GLU A 1 117 ? -10.990 5.014 2.309 1.00 93.44 117 GLU A N 1
ATOM 948 C CA . GLU A 1 117 ? -11.392 5.902 1.219 1.00 93.44 117 GLU A CA 1
ATOM 949 C C . GLU A 1 117 ? -10.727 7.276 1.342 1.00 93.44 117 GLU A C 1
ATOM 951 O O . GLU A 1 117 ? -10.130 7.742 0.373 1.00 93.44 117 GLU A O 1
ATOM 956 N N . ILE A 1 118 ? -10.754 7.885 2.536 1.00 92.75 118 ILE A N 1
ATOM 957 C CA . ILE A 1 118 ? -10.107 9.182 2.794 1.00 92.75 118 ILE A CA 1
ATOM 958 C C . ILE A 1 118 ? -8.608 9.099 2.496 1.00 92.75 118 ILE A C 1
ATOM 960 O O . ILE A 1 118 ? -8.062 9.960 1.809 1.00 92.75 118 ILE A O 1
ATOM 964 N N . PHE A 1 119 ? -7.925 8.069 2.999 1.00 93.56 119 PHE A N 1
ATOM 965 C CA . PHE A 1 119 ? -6.483 7.924 2.811 1.00 93.56 119 PHE A CA 1
ATOM 966 C C . PHE A 1 119 ? -6.136 7.692 1.347 1.00 93.56 119 PHE A C 1
ATOM 968 O O . PHE A 1 119 ? -5.202 8.310 0.848 1.00 93.56 119 PHE A O 1
ATOM 975 N N . SER A 1 120 ? -6.913 6.874 0.641 1.00 93.75 120 SER A N 1
ATOM 976 C CA . SER A 1 120 ? -6.701 6.626 -0.785 1.00 93.75 120 SER A CA 1
ATOM 977 C C . SER A 1 120 ? -6.945 7.876 -1.629 1.00 93.75 120 SER A C 1
ATOM 979 O O . SER A 1 120 ? -6.188 8.136 -2.562 1.00 93.75 120 SER A O 1
ATOM 981 N N . GLU A 1 121 ? -7.959 8.682 -1.307 1.00 92.44 121 GLU A N 1
ATOM 982 C CA . GLU A 1 121 ? -8.231 9.947 -1.996 1.00 92.44 121 GLU A CA 1
ATOM 983 C C . GLU A 1 121 ? -7.112 10.965 -1.758 1.00 92.44 121 GLU A C 1
ATOM 985 O O . GLU A 1 121 ? -6.540 11.494 -2.710 1.00 92.44 121 GLU A O 1
ATOM 990 N N . VAL A 1 122 ? -6.703 11.157 -0.503 1.00 90.38 122 VAL A N 1
ATOM 991 C CA . VAL A 1 122 ? -5.581 12.041 -0.169 1.00 90.38 122 VAL A CA 1
ATOM 992 C C . VAL A 1 122 ? -4.286 11.562 -0.829 1.00 90.38 122 VAL A C 1
ATOM 994 O O . VAL A 1 122 ? -3.548 12.363 -1.400 1.00 90.38 122 VAL A O 1
ATOM 997 N N . SER A 1 123 ? -3.997 10.259 -0.797 1.00 92.75 123 SER A N 1
ATOM 998 C CA . SER A 1 123 ? -2.841 9.692 -1.495 1.00 92.75 123 SER A CA 1
ATOM 999 C C . SER A 1 123 ? -2.928 9.911 -3.003 1.00 92.75 123 SER A C 1
ATOM 1001 O O . SER A 1 123 ? -1.914 10.228 -3.618 1.00 92.75 123 SER A O 1
ATOM 1003 N N . THR A 1 124 ? -4.118 9.800 -3.599 1.00 93.44 124 THR A N 1
ATOM 1004 C CA . THR A 1 124 ? -4.353 10.100 -5.021 1.00 93.44 124 THR A CA 1
ATOM 1005 C C . THR A 1 124 ? -3.968 11.537 -5.343 1.00 93.44 124 THR A C 1
ATOM 1007 O O . THR A 1 124 ? -3.230 11.770 -6.301 1.00 93.44 124 THR A O 1
ATOM 1010 N N . ASP A 1 125 ? -4.426 12.491 -4.535 1.00 89.19 125 ASP A N 1
ATOM 1011 C CA . ASP A 1 125 ? -4.113 13.904 -4.722 1.00 89.19 125 ASP A CA 1
ATOM 1012 C C . ASP A 1 125 ? -2.617 14.167 -4.574 1.00 89.19 125 ASP A C 1
ATOM 1014 O O . ASP A 1 125 ? -2.021 14.779 -5.459 1.00 89.19 125 ASP A O 1
ATOM 1018 N N . LEU A 1 126 ? -1.983 13.632 -3.523 1.00 88.19 126 LEU A N 1
ATOM 1019 C CA . LEU A 1 126 ? -0.539 13.755 -3.305 1.00 88.19 126 LEU A CA 1
ATOM 1020 C C . LEU A 1 126 ? 0.270 13.168 -4.471 1.00 88.19 126 LEU A C 1
ATOM 1022 O O . LEU A 1 126 ? 1.213 13.803 -4.937 1.00 88.19 126 LEU A O 1
ATOM 1026 N N . LEU A 1 127 ? -0.113 11.997 -4.989 1.00 89.19 127 LEU A N 1
ATOM 1027 C CA . LEU A 1 127 ? 0.527 11.367 -6.151 1.00 89.19 127 LEU A CA 1
ATOM 1028 C C . LEU A 1 127 ? 0.380 12.219 -7.422 1.00 89.19 127 LEU A C 1
ATOM 1030 O O . LEU A 1 127 ? 1.319 12.294 -8.222 1.00 89.19 127 LEU A O 1
ATOM 1034 N N . LYS A 1 128 ? -0.770 12.886 -7.594 1.00 88.19 128 LYS A N 1
ATOM 1035 C CA . LYS A 1 128 ? -1.083 13.753 -8.742 1.00 88.19 128 LYS A CA 1
ATOM 1036 C C . LYS A 1 128 ? -0.405 15.125 -8.685 1.00 88.19 128 LYS A C 1
ATOM 1038 O O . LYS A 1 128 ? -0.356 15.790 -9.725 1.00 88.19 128 LYS A O 1
ATOM 1043 N N . ILE A 1 129 ? 0.127 15.557 -7.536 1.00 81.31 129 ILE A N 1
ATOM 1044 C CA . ILE A 1 129 ? 0.932 16.785 -7.459 1.00 81.31 129 ILE A CA 1
ATOM 1045 C C . ILE A 1 129 ? 2.101 16.641 -8.444 1.00 81.31 129 ILE A C 1
ATOM 1047 O O . ILE A 1 129 ? 2.931 15.731 -8.343 1.00 81.31 129 ILE A O 1
ATOM 1051 N N . ARG A 1 130 ? 2.110 17.518 -9.455 1.00 61.75 130 ARG A N 1
ATOM 1052 C CA . ARG A 1 130 ? 3.203 17.622 -10.420 1.00 61.75 130 ARG A CA 1
ATOM 1053 C C . ARG A 1 130 ? 4.396 18.242 -9.716 1.00 61.75 130 ARG A C 1
ATOM 1055 O O . ARG A 1 130 ? 4.273 19.300 -9.108 1.00 61.75 130 ARG A O 1
ATOM 1062 N N . ASP A 1 131 ? 5.529 17.575 -9.827 1.00 56.88 131 ASP A N 1
ATOM 1063 C CA . ASP A 1 131 ? 6.804 18.125 -9.406 1.00 56.88 131 ASP A CA 1
ATOM 1064 C C . ASP A 1 131 ? 7.439 18.816 -10.612 1.00 56.88 131 ASP A C 1
ATOM 1066 O O . ASP A 1 131 ? 7.684 18.196 -11.648 1.00 56.88 131 ASP A O 1
ATOM 1070 N N . ASP A 1 132 ? 7.718 20.106 -10.471 1.00 49.88 132 ASP A N 1
ATOM 1071 C CA . ASP A 1 132 ? 8.386 20.909 -11.497 1.00 49.88 132 ASP A CA 1
ATOM 1072 C C . ASP A 1 132 ? 9.923 20.731 -11.462 1.00 49.88 132 ASP A C 1
ATOM 1074 O O . ASP A 1 132 ? 10.661 21.542 -12.021 1.00 49.88 132 ASP A O 1
ATOM 1078 N N . THR A 1 133 ? 10.435 19.704 -10.774 1.00 42.25 133 THR A N 1
ATOM 1079 C CA . THR A 1 133 ? 11.871 19.478 -10.556 1.00 42.25 133 THR A CA 1
ATOM 1080 C C . THR A 1 133 ? 12.347 18.149 -11.141 1.00 42.25 133 THR A C 1
ATOM 1082 O O . THR A 1 133 ? 11.658 17.133 -11.112 1.00 42.25 133 THR A O 1
ATOM 1085 N N . GLU A 1 134 ? 13.560 18.192 -11.705 1.00 46.81 134 GLU A N 1
ATOM 1086 C CA . GLU A 1 134 ? 14.152 17.218 -12.642 1.00 46.81 134 GLU A CA 1
ATOM 1087 C C . GLU A 1 134 ? 14.407 15.812 -12.065 1.00 46.81 134 GLU A C 1
ATOM 1089 O O . GLU A 1 134 ? 14.756 14.898 -12.804 1.00 46.81 134 GLU A O 1
ATOM 1094 N N . ILE A 1 135 ? 14.134 15.611 -10.776 1.00 46.34 135 ILE A N 1
ATOM 1095 C CA . ILE A 1 135 ? 13.684 14.347 -10.186 1.00 46.34 135 ILE A CA 1
ATOM 1096 C C . ILE A 1 135 ? 12.516 14.744 -9.272 1.00 46.34 135 ILE A C 1
ATOM 1098 O O . ILE A 1 135 ? 12.715 15.645 -8.452 1.00 46.34 135 ILE A O 1
ATOM 1102 N N . PRO A 1 136 ? 11.336 14.104 -9.342 1.00 44.81 136 PRO A N 1
ATOM 1103 C CA . PRO A 1 136 ? 10.118 14.703 -8.840 1.00 44.81 136 PRO A CA 1
ATOM 1104 C C . PRO A 1 136 ? 10.027 14.452 -7.328 1.00 44.81 136 PRO A C 1
ATOM 1106 O O . PRO A 1 136 ? 9.572 13.404 -6.867 1.00 44.81 136 PRO A O 1
ATOM 1109 N N . GLY A 1 137 ? 10.616 15.374 -6.570 1.00 45.72 137 GLY A N 1
ATOM 1110 C CA . GLY A 1 137 ? 10.596 15.403 -5.120 1.00 45.72 137 GLY A CA 1
ATOM 1111 C C . GLY A 1 137 ? 9.415 16.234 -4.662 1.00 45.72 137 GLY A C 1
ATOM 1112 O O . GLY A 1 137 ? 9.554 17.450 -4.508 1.00 45.72 137 GLY A O 1
ATOM 1113 N N . MET A 1 138 ? 8.294 15.561 -4.396 1.00 54.94 138 MET A N 1
ATOM 1114 C CA . MET A 1 138 ? 7.258 16.071 -3.501 1.00 54.94 138 MET A CA 1
ATOM 1115 C C . MET A 1 138 ? 7.947 16.805 -2.341 1.00 54.94 138 MET A C 1
ATOM 1117 O O . MET A 1 138 ? 8.937 16.307 -1.800 1.00 54.94 138 MET A O 1
ATOM 1121 N N . GLN A 1 139 ? 7.463 17.990 -1.949 1.00 59.47 139 GLN A N 1
ATOM 1122 C CA . GLN A 1 139 ? 8.004 18.674 -0.765 1.00 59.47 139 GLN A CA 1
ATOM 1123 C C . GLN A 1 139 ? 8.084 17.673 0.399 1.00 59.47 139 GLN A C 1
ATOM 1125 O O . GLN A 1 139 ? 7.164 16.873 0.552 1.00 59.47 139 GLN A O 1
ATOM 1130 N N . GLY A 1 140 ? 9.159 17.683 1.197 1.00 66.56 140 GLY A N 1
ATOM 1131 C CA . GLY A 1 140 ? 9.419 16.615 2.181 1.00 66.56 140 GLY A CA 1
ATOM 1132 C C . GLY A 1 140 ? 8.236 16.313 3.115 1.00 66.56 140 GLY A C 1
ATOM 1133 O O . GLY A 1 140 ? 8.014 15.166 3.495 1.00 66.56 140 GLY A O 1
ATOM 1134 N N . GLU A 1 141 ? 7.399 17.314 3.408 1.00 70.81 141 GLU A N 1
ATOM 1135 C CA . GLU A 1 141 ? 6.146 17.134 4.152 1.00 70.81 141 GLU A CA 1
ATOM 1136 C C . GLU A 1 141 ? 5.114 16.271 3.401 1.00 70.81 141 GLU A C 1
ATOM 1138 O O . GLU A 1 141 ? 4.501 15.391 4.004 1.00 70.81 141 GLU A O 1
ATOM 1143 N N . ASN A 1 142 ? 4.959 16.447 2.087 1.00 77.69 142 ASN A N 1
ATOM 1144 C CA . ASN A 1 142 ? 4.089 15.622 1.243 1.00 77.69 142 ASN A CA 1
ATOM 1145 C C . ASN A 1 142 ? 4.608 14.183 1.136 1.00 77.69 142 ASN A C 1
ATOM 1147 O O . ASN A 1 142 ? 3.803 13.257 1.206 1.00 77.69 142 ASN A O 1
ATOM 1151 N N . ILE A 1 143 ? 5.931 13.980 1.035 1.00 81.00 143 ILE A N 1
ATOM 1152 C CA . ILE A 1 143 ? 6.512 12.626 1.024 1.00 81.00 143 ILE A CA 1
ATOM 1153 C C . ILE A 1 143 ? 6.239 11.926 2.348 1.00 81.00 143 ILE A C 1
ATOM 1155 O O . ILE A 1 143 ? 5.725 10.809 2.355 1.00 81.00 143 ILE A O 1
ATOM 1159 N N . LYS A 1 144 ? 6.535 12.589 3.471 1.00 83.81 144 LYS A N 1
ATOM 1160 C CA . LYS A 1 144 ? 6.270 12.038 4.802 1.00 83.81 144 LYS A CA 1
ATOM 1161 C C . LYS A 1 144 ? 4.796 11.659 4.952 1.00 83.81 144 LYS A C 1
ATOM 1163 O O . LYS A 1 144 ? 4.490 10.548 5.372 1.00 83.81 144 LYS A O 1
ATOM 1168 N N . SER A 1 145 ? 3.899 12.553 4.540 1.00 84.31 145 SER A N 1
ATOM 1169 C CA . SER A 1 145 ? 2.451 12.332 4.593 1.00 84.31 145 SER A CA 1
ATOM 1170 C C . SER A 1 145 ? 2.032 11.124 3.761 1.00 84.31 145 SER A C 1
ATOM 1172 O O . SER A 1 145 ? 1.348 10.235 4.262 1.00 84.31 145 SER A O 1
ATOM 1174 N N . LEU A 1 146 ? 2.484 11.051 2.507 1.00 89.44 146 LEU A N 1
ATOM 1175 C CA . LEU A 1 146 ? 2.181 9.932 1.623 1.00 89.44 146 LEU A CA 1
ATOM 1176 C C . LEU A 1 146 ? 2.735 8.615 2.176 1.00 89.44 146 LEU A C 1
ATOM 1178 O O . LEU A 1 146 ? 2.031 7.610 2.163 1.00 89.44 146 LEU A O 1
ATOM 1182 N N . LYS A 1 147 ? 3.956 8.628 2.721 1.00 89.88 147 LYS A N 1
ATOM 1183 C CA . LYS A 1 147 ? 4.583 7.466 3.359 1.00 89.88 147 LYS A CA 1
ATOM 1184 C C . LYS A 1 147 ? 3.732 6.943 4.512 1.00 89.88 147 LYS A C 1
ATOM 1186 O O . LYS A 1 147 ? 3.472 5.743 4.574 1.00 89.88 147 LYS A O 1
ATOM 1191 N N . THR A 1 148 ? 3.279 7.828 5.398 1.00 88.25 148 THR A N 1
ATOM 1192 C CA . THR A 1 148 ? 2.407 7.486 6.533 1.00 88.25 148 THR A CA 1
ATOM 1193 C C . THR A 1 148 ? 1.083 6.886 6.055 1.00 88.25 148 THR A C 1
ATOM 1195 O O . THR A 1 148 ? 0.679 5.834 6.550 1.00 88.25 148 THR A O 1
ATOM 1198 N N . LEU A 1 149 ? 0.438 7.494 5.054 1.00 92.00 149 LEU A N 1
ATOM 1199 C CA . LEU A 1 149 ? -0.833 7.007 4.502 1.00 92.00 149 LEU A CA 1
ATOM 1200 C C . LEU A 1 149 ? -0.685 5.628 3.847 1.00 92.00 149 LEU A C 1
ATOM 1202 O O . LEU A 1 149 ? -1.432 4.711 4.178 1.00 92.00 149 LEU A O 1
ATOM 1206 N N . LEU A 1 150 ? 0.310 5.450 2.973 1.00 94.00 150 LEU A N 1
ATOM 1207 C CA . LEU A 1 150 ? 0.573 4.167 2.316 1.00 94.00 150 LEU A CA 1
ATOM 1208 C C . LEU A 1 150 ? 0.947 3.079 3.325 1.00 94.00 150 LEU A C 1
ATOM 1210 O O . LEU A 1 150 ? 0.455 1.961 3.221 1.00 94.00 150 LEU A O 1
ATOM 1214 N N . SER A 1 1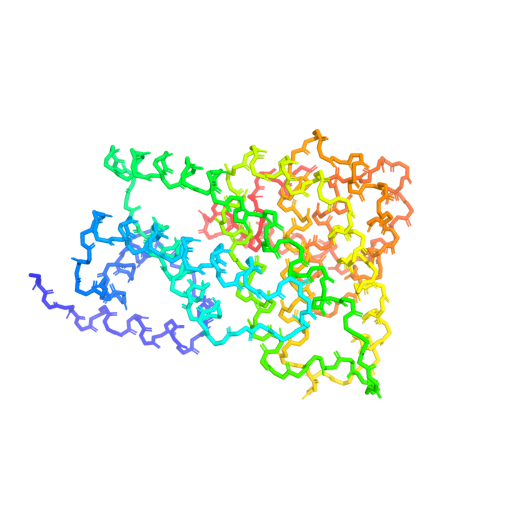51 ? 1.767 3.409 4.327 1.00 91.25 151 SER A N 1
ATOM 1215 C CA . SER A 1 151 ? 2.135 2.463 5.387 1.00 91.25 151 SER A CA 1
ATOM 1216 C C . SER A 1 151 ? 0.910 2.000 6.173 1.00 91.25 151 SER A C 1
ATOM 1218 O O . SER A 1 151 ? 0.798 0.819 6.485 1.00 91.25 151 SER A O 1
ATOM 1220 N N . TYR A 1 152 ? -0.031 2.903 6.471 1.00 90.81 152 TYR A N 1
ATOM 1221 C CA . TYR A 1 152 ? -1.292 2.524 7.105 1.00 90.81 152 TYR A CA 1
ATOM 1222 C C . TYR A 1 152 ? -2.112 1.580 6.218 1.00 90.81 152 TYR A C 1
ATOM 1224 O O . TYR A 1 152 ? -2.556 0.539 6.700 1.00 90.81 152 TYR A O 1
ATOM 1232 N N . LEU A 1 153 ? -2.286 1.909 4.931 1.00 92.69 153 LEU A N 1
ATOM 1233 C CA . LEU A 1 153 ? -3.035 1.068 3.988 1.00 92.69 153 LEU A CA 1
ATOM 1234 C C . LEU A 1 153 ? -2.428 -0.337 3.879 1.00 92.69 153 LEU A C 1
ATOM 1236 O O . LEU A 1 153 ? -3.153 -1.321 3.923 1.00 92.69 153 LEU A O 1
ATOM 1240 N N . ILE A 1 154 ? -1.101 -0.431 3.798 1.00 91.50 154 ILE A N 1
ATOM 1241 C CA . ILE A 1 154 ? -0.365 -1.701 3.752 1.00 91.50 154 ILE A CA 1
ATOM 1242 C C . ILE A 1 154 ? -0.586 -2.499 5.036 1.00 91.50 154 ILE A C 1
ATOM 1244 O O . ILE A 1 154 ? -1.066 -3.623 4.971 1.00 91.50 154 ILE A O 1
ATOM 1248 N N . ASN A 1 155 ? -0.303 -1.904 6.197 1.00 85.88 155 ASN A N 1
ATOM 1249 C CA . ASN A 1 155 ? -0.368 -2.606 7.482 1.00 85.88 155 ASN A CA 1
ATOM 1250 C C . ASN A 1 155 ? -1.789 -3.048 7.851 1.00 85.88 155 ASN A C 1
ATOM 1252 O O . ASN A 1 155 ? -1.960 -3.990 8.616 1.00 85.88 155 ASN A O 1
ATOM 1256 N N . THR A 1 156 ? -2.809 -2.339 7.363 1.00 84.50 156 THR A N 1
ATOM 1257 C CA . THR A 1 156 ? -4.209 -2.719 7.593 1.00 84.50 156 THR A CA 1
ATOM 1258 C C . THR A 1 156 ? -4.696 -3.765 6.599 1.00 84.50 156 THR A C 1
ATOM 1260 O O . THR A 1 156 ? -5.505 -4.603 6.976 1.00 84.50 156 THR A O 1
ATOM 1263 N N . ALA A 1 157 ? -4.199 -3.758 5.360 1.00 89.06 157 ALA A N 1
ATOM 1264 C CA . ALA A 1 157 ? -4.648 -4.677 4.320 1.00 89.06 157 ALA A CA 1
ATOM 1265 C C . ALA A 1 157 ? -3.859 -5.997 4.249 1.00 89.06 157 ALA A C 1
ATOM 1267 O O . ALA A 1 157 ? -4.373 -6.941 3.658 1.00 89.06 157 ALA A O 1
ATOM 1268 N N . GLU A 1 158 ? -2.651 -6.079 4.824 1.00 84.25 158 GLU A N 1
ATOM 1269 C CA . GLU A 1 158 ? -1.709 -7.208 4.663 1.00 84.25 158 GLU A CA 1
ATOM 1270 C C . GLU A 1 158 ? -2.348 -8.592 4.883 1.00 84.25 158 GLU A C 1
ATOM 1272 O O . GLU A 1 158 ? -2.094 -9.501 4.096 1.00 84.25 158 GLU A O 1
ATOM 1277 N N . ASP A 1 159 ? -3.257 -8.717 5.857 1.00 78.38 159 ASP A N 1
ATOM 1278 C CA . ASP A 1 159 ? -3.960 -9.968 6.182 1.00 78.38 159 ASP A CA 1
ATOM 1279 C C . ASP A 1 159 ? -5.496 -9.879 6.035 1.00 78.38 159 ASP A C 1
ATOM 1281 O O . ASP A 1 159 ? -6.223 -10.790 6.442 1.00 78.38 159 ASP A O 1
ATOM 1285 N N . ASP A 1 160 ? -6.022 -8.793 5.456 1.00 84.94 160 ASP A N 1
ATOM 1286 C CA . ASP A 1 160 ? -7.464 -8.535 5.369 1.00 84.94 160 ASP A CA 1
ATOM 1287 C C . ASP A 1 160 ? -7.951 -8.513 3.911 1.00 84.94 160 ASP A C 1
ATOM 1289 O O . ASP A 1 160 ? -7.775 -7.548 3.156 1.00 84.94 160 ASP A O 1
ATOM 1293 N N . ARG A 1 161 ? -8.630 -9.602 3.525 1.00 90.25 161 ARG A N 1
ATOM 1294 C CA . ARG A 1 161 ? -9.239 -9.779 2.199 1.00 90.25 161 ARG A CA 1
ATOM 1295 C C . ARG A 1 161 ? -10.275 -8.698 1.882 1.00 90.25 161 ARG A C 1
ATOM 1297 O O . ARG A 1 161 ? -10.329 -8.233 0.741 1.00 90.25 161 ARG A O 1
ATOM 1304 N N . ASP A 1 162 ? -11.103 -8.310 2.849 1.00 90.69 162 ASP A N 1
ATOM 1305 C CA . ASP A 1 162 ? -12.165 -7.327 2.634 1.00 90.69 162 ASP A CA 1
ATOM 1306 C C . ASP A 1 162 ? -11.557 -5.942 2.396 1.00 90.69 162 ASP A C 1
ATOM 1308 O O . ASP A 1 162 ? -11.986 -5.231 1.483 1.00 90.69 162 ASP A O 1
ATOM 1312 N N . LEU A 1 163 ? -10.520 -5.570 3.152 1.00 90.44 163 LEU A N 1
ATOM 1313 C CA . LEU A 1 163 ? -9.792 -4.316 2.944 1.00 90.44 163 LEU A CA 1
ATOM 1314 C C . LEU A 1 163 ? -9.019 -4.308 1.621 1.00 90.44 163 LEU A C 1
ATOM 1316 O O . LEU A 1 163 ? -9.109 -3.327 0.880 1.00 90.44 163 LEU A O 1
ATOM 1320 N N . CYS A 1 164 ? -8.351 -5.405 1.255 1.00 93.50 164 CYS A N 1
ATOM 1321 C CA . CYS A 1 164 ? -7.737 -5.549 -0.069 1.00 93.50 164 CYS A CA 1
ATOM 1322 C C . CYS A 1 164 ? -8.763 -5.368 -1.192 1.00 93.50 164 CYS A C 1
ATOM 1324 O O . CYS A 1 164 ? -8.524 -4.637 -2.158 1.00 93.50 164 CYS A O 1
ATOM 1326 N N . SER A 1 165 ? -9.933 -5.997 -1.046 1.00 93.94 165 SER A N 1
ATOM 1327 C CA . SER A 1 165 ? -11.044 -5.845 -1.982 1.00 93.94 165 SER A CA 1
ATOM 1328 C C . SER A 1 165 ? -11.493 -4.389 -2.068 1.00 93.94 165 SER A C 1
ATOM 1330 O O . SER A 1 165 ? -11.572 -3.859 -3.177 1.00 93.94 165 SER A O 1
ATOM 1332 N N . LYS A 1 166 ? -11.700 -3.693 -0.941 1.00 94.31 166 LYS A N 1
ATOM 1333 C CA . LYS A 1 166 ? -12.040 -2.258 -0.933 1.00 94.31 166 LYS A CA 1
ATOM 1334 C C . LYS A 1 166 ? -11.003 -1.419 -1.677 1.00 94.31 166 LYS A C 1
ATOM 1336 O O . LYS A 1 166 ? -11.386 -0.674 -2.575 1.00 94.31 166 LYS A O 1
ATOM 1341 N N . ILE A 1 167 ? -9.714 -1.571 -1.360 1.00 95.19 167 ILE A N 1
ATOM 1342 C CA . ILE A 1 167 ? -8.627 -0.827 -2.018 1.00 95.19 167 ILE A CA 1
ATOM 1343 C C . ILE A 1 167 ? -8.645 -1.090 -3.527 1.00 95.19 167 ILE A C 1
ATOM 1345 O O . ILE A 1 167 ? -8.538 -0.151 -4.315 1.00 95.19 167 ILE A O 1
ATOM 1349 N N . SER A 1 168 ? -8.876 -2.339 -3.950 1.00 95.94 168 SER A N 1
ATOM 1350 C CA . SER A 1 168 ? -8.954 -2.684 -5.374 1.00 95.94 168 SER A CA 1
ATOM 1351 C C . SER A 1 168 ? -10.082 -1.957 -6.128 1.00 95.94 168 SER A C 1
ATOM 1353 O O . SER A 1 168 ? -9.975 -1.744 -7.335 1.00 95.94 168 SER A O 1
ATOM 1355 N N . HIS A 1 169 ? -11.158 -1.553 -5.440 1.00 96.50 169 HIS A N 1
ATOM 1356 C CA . HIS A 1 169 ? -12.279 -0.809 -6.028 1.00 96.50 169 HIS A CA 1
ATOM 1357 C C . HIS A 1 169 ? -12.010 0.698 -6.158 1.00 96.50 169 HIS A C 1
ATOM 1359 O O . HIS A 1 169 ? -12.773 1.399 -6.826 1.00 96.50 169 HIS A O 1
ATOM 1365 N N . LEU A 1 170 ? -10.925 1.211 -5.575 1.00 95.50 170 LEU A N 1
ATOM 1366 C CA . LEU A 1 170 ? -10.550 2.624 -5.634 1.00 95.50 170 LEU A CA 1
ATOM 1367 C C . LEU A 1 170 ? -9.743 2.899 -6.911 1.00 95.50 170 LEU A C 1
ATOM 1369 O O . LEU A 1 170 ? -8.544 3.169 -6.886 1.00 95.50 170 LEU A O 1
ATOM 1373 N N . ALA A 1 171 ? -10.424 2.814 -8.058 1.00 94.38 171 ALA A N 1
ATOM 1374 C CA . ALA A 1 171 ? -9.803 2.850 -9.385 1.00 94.38 171 ALA A CA 1
ATOM 1375 C C . ALA A 1 171 ? -8.943 4.102 -9.639 1.00 94.38 171 ALA A C 1
ATOM 1377 O O . ALA A 1 171 ? -7.862 3.997 -10.215 1.00 94.38 171 ALA A O 1
ATOM 1378 N N . GLU A 1 172 ? -9.386 5.279 -9.185 1.00 95.69 172 GLU A N 1
ATOM 1379 C CA . GLU A 1 172 ? -8.623 6.528 -9.336 1.00 95.69 172 GLU A CA 1
ATOM 1380 C C . GLU A 1 172 ? -7.301 6.508 -8.564 1.00 95.69 172 GLU A C 1
ATOM 1382 O O . GLU A 1 172 ? -6.297 7.027 -9.055 1.00 95.69 172 GLU A O 1
ATOM 1387 N N . PHE A 1 173 ? -7.283 5.867 -7.395 1.00 96.56 173 PHE A N 1
ATOM 1388 C CA . PHE A 1 173 ? -6.081 5.719 -6.587 1.00 96.56 173 PHE A CA 1
ATOM 1389 C C . PHE A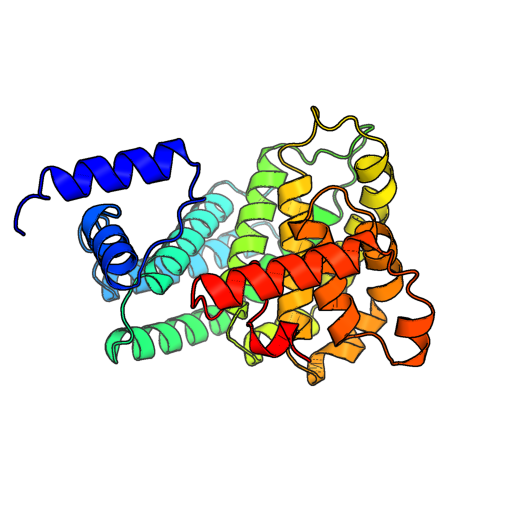 1 173 ? -5.089 4.751 -7.229 1.00 96.56 173 PHE A C 1
ATOM 1391 O O . PHE A 1 173 ? -3.928 5.107 -7.429 1.00 96.56 173 PHE A O 1
ATOM 1398 N N . LEU A 1 174 ? -5.551 3.569 -7.648 1.00 97.19 174 LEU A N 1
ATOM 1399 C CA . LEU A 1 174 ? -4.708 2.598 -8.353 1.00 97.19 174 LEU A CA 1
ATOM 1400 C C . LEU A 1 174 ? -4.137 3.167 -9.658 1.00 97.19 174 LEU A C 1
ATOM 1402 O O . LEU A 1 174 ? -2.973 2.938 -9.998 1.00 97.19 174 LEU A O 1
ATOM 1406 N N . LYS A 1 175 ? -4.942 3.950 -10.378 1.00 96.81 175 LYS A N 1
ATOM 1407 C CA . LYS A 1 175 ? -4.505 4.658 -11.578 1.00 96.81 175 LYS A CA 1
ATOM 1408 C C . LYS A 1 175 ? -3.438 5.704 -11.255 1.00 96.81 175 LYS A C 1
ATOM 1410 O O . LYS A 1 175 ? -2.410 5.728 -11.918 1.00 96.81 175 LYS A O 1
ATOM 1415 N N . ALA A 1 176 ? -3.628 6.526 -10.223 1.00 95.12 176 ALA A N 1
ATOM 1416 C CA . ALA A 1 176 ? -2.621 7.509 -9.822 1.00 95.12 176 ALA A CA 1
ATOM 1417 C C . ALA A 1 176 ? -1.309 6.848 -9.365 1.00 95.12 176 ALA A C 1
ATOM 1419 O O . ALA A 1 176 ? -0.230 7.312 -9.729 1.00 95.12 176 ALA A O 1
ATOM 1420 N N . ALA A 1 177 ? -1.391 5.743 -8.619 1.00 95.62 177 ALA A N 1
ATOM 1421 C CA . ALA A 1 177 ? -0.233 4.961 -8.193 1.00 95.62 177 ALA A CA 1
ATOM 1422 C C . ALA A 1 177 ? 0.563 4.420 -9.390 1.00 95.62 177 ALA A C 1
ATOM 1424 O O . ALA A 1 177 ? 1.773 4.626 -9.477 1.00 95.62 177 ALA A O 1
ATOM 1425 N N . THR A 1 178 ? -0.114 3.777 -10.345 1.00 96.00 178 THR A N 1
ATOM 1426 C CA . THR A 1 178 ? 0.532 3.226 -11.548 1.00 96.00 178 THR A CA 1
ATOM 1427 C C . THR A 1 178 ? 1.078 4.317 -12.469 1.00 96.00 178 THR A C 1
ATOM 1429 O O . THR A 1 178 ? 2.215 4.216 -12.923 1.00 96.00 178 THR A O 1
ATOM 1432 N N . GLU A 1 179 ? 0.343 5.411 -12.679 1.00 94.50 179 GLU A N 1
ATOM 1433 C CA . GLU A 1 179 ? 0.830 6.571 -13.435 1.00 94.50 179 GLU A CA 1
ATOM 1434 C C . GLU A 1 179 ? 2.084 7.186 -12.799 1.00 94.50 179 GLU A C 1
ATOM 1436 O O . GLU A 1 179 ? 3.014 7.557 -13.522 1.00 94.50 179 GLU A O 1
ATOM 1441 N N . LYS A 1 180 ? 2.147 7.269 -11.462 1.00 90.81 180 LYS A N 1
ATOM 1442 C CA . LYS A 1 180 ? 3.328 7.788 -10.762 1.00 90.81 180 LYS A CA 1
ATOM 1443 C C . LYS A 1 180 ? 4.529 6.855 -10.903 1.00 90.81 180 LYS A C 1
ATOM 1445 O O . LYS A 1 180 ? 5.623 7.335 -11.185 1.00 90.81 180 LYS A O 1
ATOM 1450 N N . LEU A 1 181 ? 4.325 5.540 -10.794 1.00 93.38 181 LEU A N 1
ATOM 1451 C CA . LEU A 1 181 ? 5.372 4.549 -11.066 1.00 93.38 181 LEU A CA 1
ATOM 1452 C C . LEU A 1 181 ? 5.912 4.704 -12.495 1.00 93.38 181 LEU A C 1
ATOM 1454 O O . LEU A 1 181 ? 7.117 4.831 -12.675 1.00 93.38 181 LEU A O 1
ATOM 1458 N N . VAL A 1 182 ? 5.047 4.824 -13.510 1.00 93.44 182 VAL A N 1
ATOM 1459 C CA . VAL A 1 182 ? 5.486 5.069 -14.899 1.00 93.44 182 VAL A CA 1
ATOM 1460 C C . VAL A 1 182 ? 6.342 6.335 -15.013 1.00 93.44 182 VAL A C 1
ATOM 1462 O O . VAL A 1 182 ? 7.393 6.310 -15.654 1.00 93.44 182 VAL A O 1
ATOM 1465 N N . GLN A 1 183 ? 5.929 7.433 -14.374 1.00 88.56 183 GLN A N 1
ATOM 1466 C CA . GLN A 1 183 ? 6.688 8.691 -14.370 1.00 88.56 183 GLN A CA 1
ATOM 1467 C C . GLN A 1 183 ? 8.059 8.553 -13.696 1.00 88.56 183 GLN A C 1
ATOM 1469 O O . GLN A 1 183 ? 9.000 9.254 -14.066 1.00 88.56 183 GLN A O 1
ATOM 1474 N N . TRP A 1 184 ? 8.185 7.664 -12.713 1.00 88.31 184 TRP A N 1
ATOM 1475 C CA . TRP A 1 184 ? 9.421 7.455 -11.968 1.00 88.31 184 TRP A CA 1
ATOM 1476 C C . TRP A 1 184 ? 10.391 6.471 -12.609 1.00 88.31 184 TRP A C 1
ATOM 1478 O O . TRP A 1 184 ? 11.539 6.445 -12.176 1.00 88.31 184 TRP A O 1
ATOM 1488 N N . VAL A 1 185 ? 10.010 5.726 -13.651 1.00 89.44 185 VAL A N 1
ATOM 1489 C CA . VAL A 1 185 ? 10.914 4.774 -14.324 1.00 89.44 185 VAL A CA 1
ATOM 1490 C C . VAL A 1 185 ? 12.216 5.453 -14.768 1.00 89.44 185 VAL A C 1
ATOM 1492 O O . VAL A 1 185 ? 13.300 5.049 -14.351 1.00 89.44 185 VAL A O 1
ATOM 1495 N N . GLU A 1 186 ? 12.141 6.499 -15.593 1.00 87.25 186 GLU A N 1
ATOM 1496 C CA . GLU A 1 186 ? 13.343 7.156 -16.124 1.00 87.25 186 GLU A CA 1
ATOM 1497 C C . GLU A 1 186 ? 14.187 7.835 -15.023 1.00 87.25 186 GLU A C 1
ATOM 1499 O O . GLU A 1 186 ? 15.390 7.561 -14.960 1.00 87.25 186 GLU A O 1
ATOM 1504 N N . PRO A 1 187 ? 13.618 8.636 -14.097 1.00 83.81 187 PRO A N 1
ATOM 1505 C CA . PRO A 1 187 ? 14.368 9.195 -12.967 1.00 83.81 187 PRO A CA 1
ATOM 1506 C C . PRO A 1 187 ? 15.004 8.142 -12.054 1.00 83.81 187 PRO A C 1
ATOM 1508 O O . PRO A 1 187 ? 16.084 8.371 -11.517 1.00 83.81 187 PRO A O 1
ATOM 1511 N N . TYR A 1 188 ? 14.353 6.994 -11.867 1.00 85.88 188 TYR A N 1
ATOM 1512 C CA . TYR A 1 188 ? 14.865 5.909 -11.034 1.00 85.88 188 TYR A CA 1
ATOM 1513 C C . TYR A 1 188 ? 16.107 5.261 -11.655 1.00 85.88 188 TYR A C 1
ATOM 1515 O O . TYR A 1 188 ? 17.129 5.105 -10.992 1.00 85.88 188 TYR A O 1
ATOM 1523 N N . PHE A 1 189 ? 16.062 4.948 -12.954 1.00 86.06 189 PHE A N 1
ATOM 1524 C CA . PHE A 1 189 ? 17.167 4.272 -13.645 1.00 86.06 189 PHE A CA 1
ATOM 1525 C C . PHE A 1 189 ? 18.293 5.206 -14.118 1.00 86.06 189 PHE A C 1
ATOM 1527 O O . PHE A 1 189 ? 19.397 4.736 -14.394 1.00 86.06 189 PHE A O 1
ATOM 1534 N N . SER A 1 190 ? 18.041 6.512 -14.237 1.00 81.81 190 SER A N 1
ATOM 1535 C CA . SER A 1 190 ? 19.037 7.499 -14.692 1.00 81.81 190 SER A CA 1
ATOM 1536 C C . SER A 1 190 ? 19.959 8.016 -13.582 1.00 81.81 190 SER A C 1
ATOM 1538 O O . SER A 1 190 ? 21.006 8.604 -13.869 1.00 81.81 190 SER A O 1
ATOM 1540 N N . LYS A 1 191 ? 19.606 7.802 -12.312 1.00 68.88 191 LYS A N 1
ATOM 1541 C CA . LYS A 1 191 ? 20.375 8.303 -11.172 1.00 68.88 191 LYS A CA 1
ATOM 1542 C C . LYS A 1 191 ? 21.648 7.508 -10.895 1.00 68.88 191 LYS A C 1
ATOM 1544 O O . LYS A 1 191 ? 21.715 6.293 -11.058 1.00 68.88 191 LYS A O 1
ATOM 1549 N N . ARG A 1 192 ? 22.660 8.212 -10.373 1.00 59.16 192 ARG A N 1
ATOM 1550 C CA . ARG A 1 192 ? 23.750 7.581 -9.616 1.00 59.16 192 ARG A CA 1
ATOM 1551 C C . ARG A 1 192 ? 23.215 7.196 -8.233 1.00 59.16 192 ARG A C 1
ATOM 1553 O O . ARG A 1 192 ? 22.422 7.931 -7.649 1.00 59.16 192 ARG A O 1
ATOM 1560 N N . SER A 1 193 ? 23.641 6.040 -7.727 1.00 54.00 193 SER A N 1
ATOM 1561 C CA . SER A 1 193 ? 23.117 5.395 -6.510 1.00 54.00 193 SER A CA 1
ATOM 1562 C C . SER A 1 193 ? 23.293 6.193 -5.206 1.00 54.00 193 SER A C 1
ATOM 1564 O O . SER A 1 193 ? 22.969 5.691 -4.139 1.00 54.00 193 SER A O 1
ATOM 1566 N N . ASP A 1 194 ? 23.871 7.392 -5.253 1.00 55.84 194 ASP A N 1
ATOM 1567 C CA . ASP A 1 194 ? 24.167 8.264 -4.116 1.00 55.84 194 ASP A CA 1
ATOM 1568 C C . ASP A 1 194 ? 23.130 9.388 -3.904 1.00 55.84 194 ASP A C 1
ATOM 1570 O O . ASP A 1 194 ? 23.290 10.192 -2.988 1.00 55.84 194 ASP A O 1
ATOM 1574 N N . GLN A 1 195 ? 22.061 9.454 -4.714 1.00 55.19 195 GLN A N 1
ATOM 1575 C CA . GLN A 1 195 ? 21.087 10.563 -4.711 1.00 55.19 195 GLN A CA 1
ATOM 1576 C C . GLN A 1 195 ? 19.610 10.146 -4.561 1.00 55.19 195 GLN A C 1
ATOM 1578 O O . GLN A 1 195 ? 18.707 10.863 -5.013 1.00 55.19 195 GLN A O 1
ATOM 1583 N N . MET A 1 196 ? 19.320 9.000 -3.946 1.00 55.00 196 MET A N 1
ATOM 1584 C CA . MET A 1 196 ? 17.946 8.607 -3.618 1.00 55.00 196 MET A CA 1
ATOM 1585 C C . MET A 1 196 ? 17.823 8.257 -2.141 1.00 55.00 196 MET A C 1
ATOM 1587 O O . MET A 1 196 ? 18.629 7.496 -1.621 1.00 55.00 196 MET A O 1
ATOM 1591 N N . THR A 1 197 ? 16.848 8.859 -1.457 1.00 66.81 197 THR A N 1
ATOM 1592 C CA . THR A 1 197 ? 16.552 8.506 -0.060 1.00 66.81 197 THR A CA 1
ATOM 1593 C C . THR A 1 197 ? 15.060 8.464 0.256 1.00 66.81 197 THR A C 1
ATOM 1595 O O . THR A 1 197 ? 14.671 7.640 1.061 1.00 66.81 197 THR A O 1
ATOM 1598 N N . GLU A 1 198 ? 14.208 9.301 -0.354 1.00 66.44 198 GLU A N 1
ATOM 1599 C CA . GLU A 1 198 ? 12.787 9.377 0.055 1.00 66.44 198 GLU A CA 1
ATOM 1600 C C . GLU A 1 198 ? 11.781 8.944 -1.028 1.00 66.44 198 GLU A C 1
ATOM 1602 O O . GLU A 1 198 ? 10.748 8.359 -0.717 1.00 66.44 198 GLU A O 1
ATOM 1607 N N . GLY A 1 199 ? 12.075 9.180 -2.312 1.00 74.38 199 GLY A N 1
ATOM 1608 C CA . GLY A 1 199 ? 11.205 8.728 -3.410 1.00 74.38 199 GLY A CA 1
ATOM 1609 C C . GLY A 1 199 ? 11.226 7.209 -3.621 1.00 74.38 199 GLY A C 1
ATOM 1610 O O . GLY A 1 199 ? 10.226 6.638 -4.045 1.00 74.38 199 GLY A O 1
ATOM 1611 N N . GLU A 1 200 ? 12.342 6.553 -3.292 1.00 80.94 200 GLU A N 1
ATOM 1612 C CA . GLU A 1 200 ? 12.460 5.089 -3.347 1.00 80.94 200 GLU A CA 1
ATOM 1613 C C . GLU A 1 200 ? 11.586 4.412 -2.296 1.00 80.94 200 GLU A C 1
ATOM 1615 O O . GLU A 1 200 ? 10.921 3.435 -2.620 1.00 80.94 200 GLU A O 1
ATOM 1620 N N . ASP A 1 201 ? 11.493 4.982 -1.091 1.00 85.69 201 ASP A N 1
ATOM 1621 C CA . ASP A 1 201 ? 10.597 4.476 -0.049 1.00 85.69 201 ASP A CA 1
ATOM 1622 C C . ASP A 1 201 ? 9.138 4.476 -0.525 1.00 85.69 201 ASP A C 1
ATOM 1624 O O . ASP A 1 201 ? 8.403 3.516 -0.308 1.00 85.69 201 ASP A O 1
ATOM 1628 N N . ILE A 1 202 ? 8.694 5.549 -1.193 1.00 89.88 202 ILE A N 1
ATOM 1629 C CA . ILE A 1 202 ? 7.332 5.598 -1.742 1.00 89.88 202 ILE A CA 1
ATOM 1630 C C . ILE A 1 202 ? 7.166 4.574 -2.861 1.00 89.88 202 ILE A C 1
ATOM 1632 O O . ILE A 1 202 ? 6.137 3.907 -2.921 1.00 89.88 202 ILE A O 1
ATOM 1636 N N . LEU A 1 203 ? 8.162 4.434 -3.736 1.00 91.94 203 LEU A N 1
ATOM 1637 C CA . LEU A 1 203 ? 8.151 3.442 -4.807 1.00 91.94 203 LEU A CA 1
ATOM 1638 C C . LEU A 1 203 ? 7.998 2.023 -4.241 1.00 91.94 203 LEU A C 1
ATOM 1640 O O . LEU A 1 203 ? 7.125 1.284 -4.694 1.00 91.94 203 LEU A O 1
ATOM 1644 N N . GLU A 1 204 ? 8.772 1.675 -3.211 1.00 91.94 204 GLU A N 1
ATOM 1645 C CA . GLU A 1 204 ? 8.666 0.397 -2.503 1.00 91.94 204 GLU A CA 1
ATOM 1646 C C . GLU A 1 204 ? 7.269 0.193 -1.917 1.00 91.94 204 GLU A C 1
ATOM 1648 O O . GLU A 1 204 ? 6.650 -0.847 -2.144 1.00 91.94 204 GLU A O 1
ATOM 1653 N N . LEU A 1 205 ? 6.733 1.200 -1.220 1.00 94.25 205 LEU A N 1
ATOM 1654 C CA . LEU A 1 205 ? 5.399 1.125 -0.624 1.00 94.25 205 LEU A CA 1
ATOM 1655 C C . LEU A 1 205 ? 4.306 0.948 -1.683 1.00 94.25 205 LEU A C 1
ATOM 1657 O O . LEU A 1 205 ? 3.401 0.140 -1.492 1.00 94.25 205 LEU A O 1
ATOM 1661 N N . LEU A 1 206 ? 4.388 1.639 -2.822 1.00 96.31 206 LEU A N 1
ATOM 1662 C CA . LEU A 1 206 ? 3.440 1.446 -3.922 1.00 96.31 206 LEU A CA 1
ATOM 1663 C C . LEU A 1 206 ? 3.526 0.023 -4.488 1.00 96.31 206 LEU A C 1
ATOM 1665 O O . LEU A 1 206 ? 2.494 -0.619 -4.676 1.00 96.31 206 LEU A O 1
ATOM 1669 N N . CYS A 1 207 ? 4.735 -0.499 -4.713 1.00 95.50 207 CYS A N 1
ATOM 1670 C CA . CYS A 1 207 ? 4.924 -1.878 -5.162 1.00 95.50 207 CYS A CA 1
ATOM 1671 C C . CYS A 1 207 ? 4.387 -2.895 -4.138 1.00 95.50 207 CYS A C 1
ATOM 1673 O O . CYS A 1 207 ? 3.724 -3.857 -4.526 1.00 95.50 207 CYS A O 1
ATOM 1675 N N . ARG A 1 208 ? 4.602 -2.667 -2.836 1.00 95.31 208 ARG A N 1
ATOM 1676 C CA . ARG A 1 208 ? 4.094 -3.526 -1.754 1.00 95.31 208 ARG A CA 1
ATOM 1677 C C . ARG A 1 208 ? 2.577 -3.492 -1.637 1.00 95.31 208 ARG A C 1
ATOM 1679 O O . ARG A 1 208 ? 1.958 -4.538 -1.469 1.00 95.31 208 ARG A O 1
ATOM 1686 N N . LEU A 1 209 ? 1.971 -2.319 -1.776 1.00 96.12 209 LEU A N 1
ATOM 1687 C CA . LEU A 1 209 ? 0.521 -2.184 -1.791 1.00 96.12 209 LEU A CA 1
ATOM 1688 C C . LEU A 1 209 ? -0.095 -2.950 -2.971 1.00 96.12 209 LEU A C 1
ATOM 1690 O O . LEU A 1 209 ? -1.060 -3.687 -2.785 1.00 96.12 209 LEU A O 1
ATOM 1694 N N . LEU A 1 210 ? 0.478 -2.811 -4.173 1.00 97.12 210 LEU A N 1
ATOM 1695 C CA . LEU A 1 210 ? 0.039 -3.577 -5.344 1.00 97.12 210 LEU A CA 1
ATOM 1696 C C . LEU A 1 210 ? 0.171 -5.082 -5.090 1.00 97.12 210 LEU A C 1
ATOM 1698 O O . LEU A 1 210 ? -0.757 -5.825 -5.401 1.00 97.12 210 LEU A O 1
ATOM 1702 N N . TYR A 1 211 ? 1.277 -5.522 -4.482 1.00 94.69 211 TYR A N 1
ATOM 1703 C CA . TYR A 1 211 ? 1.480 -6.928 -4.135 1.00 94.69 211 TYR A CA 1
ATOM 1704 C C . TYR A 1 211 ? 0.360 -7.447 -3.235 1.00 94.69 211 TYR A C 1
ATOM 1706 O O . TYR A 1 211 ? -0.341 -8.373 -3.641 1.00 94.69 211 TYR A O 1
ATOM 1714 N N . ILE A 1 212 ? 0.125 -6.793 -2.095 1.00 93.31 212 ILE A N 1
ATOM 1715 C CA . ILE A 1 212 ? -0.904 -7.180 -1.119 1.00 93.31 212 ILE A CA 1
ATOM 1716 C C . ILE A 1 212 ? -2.284 -7.272 -1.777 1.00 93.31 212 ILE A C 1
ATOM 1718 O O . ILE A 1 212 ? -2.976 -8.278 -1.643 1.00 93.31 212 ILE A O 1
ATOM 1722 N N . VAL A 1 213 ? -2.666 -6.273 -2.579 1.00 95.19 213 VAL A N 1
ATOM 1723 C CA . VAL A 1 213 ? -3.967 -6.293 -3.264 1.00 95.19 213 VAL A CA 1
ATOM 1724 C C . VAL A 1 213 ? -4.070 -7.470 -4.243 1.00 95.19 213 VAL A C 1
ATOM 1726 O O . VAL A 1 213 ? -5.139 -8.074 -4.356 1.00 95.19 213 VAL A O 1
ATOM 1729 N N . THR A 1 214 ? -2.977 -7.825 -4.927 1.00 94.75 214 THR A N 1
ATOM 1730 C CA . THR A 1 214 ? -2.937 -8.944 -5.888 1.00 94.75 214 THR A CA 1
ATOM 1731 C C . THR A 1 214 ? -2.826 -10.332 -5.268 1.00 94.75 214 THR A C 1
ATOM 1733 O O . THR A 1 214 ? -2.971 -11.307 -6.001 1.00 94.75 214 THR A O 1
ATOM 1736 N N . MET A 1 215 ? -2.626 -10.455 -3.952 1.00 90.56 215 MET A N 1
ATOM 1737 C CA . MET A 1 215 ? -2.645 -11.761 -3.275 1.00 90.56 215 MET A CA 1
ATOM 1738 C C . MET A 1 215 ? -4.018 -12.450 -3.371 1.00 90.56 215 MET A C 1
ATOM 1740 O O . MET A 1 215 ? -4.120 -13.665 -3.201 1.00 90.56 215 MET A O 1
ATOM 1744 N N . PHE A 1 216 ? -5.077 -11.688 -3.661 1.00 90.69 216 PHE A N 1
ATOM 1745 C CA . PHE A 1 216 ? -6.444 -12.182 -3.791 1.00 90.69 216 PHE A CA 1
ATOM 1746 C C . PHE A 1 216 ? -6.911 -12.143 -5.252 1.00 90.69 216 PHE A C 1
ATOM 1748 O O . PHE A 1 216 ? -6.931 -11.087 -5.892 1.00 90.69 216 PHE A O 1
ATOM 1755 N N . GLU A 1 217 ? -7.319 -13.302 -5.775 1.00 91.31 217 GLU A N 1
ATOM 1756 C CA . GLU A 1 217 ? -7.656 -13.509 -7.190 1.00 91.31 217 GLU A CA 1
ATOM 1757 C C . GLU A 1 217 ? -8.766 -12.563 -7.683 1.00 91.31 217 GLU A C 1
ATOM 1759 O O . GLU A 1 217 ? -8.695 -12.022 -8.788 1.00 91.31 217 GLU A O 1
ATOM 1764 N N . GLU A 1 218 ? -9.754 -12.276 -6.832 1.00 94.56 218 GLU A N 1
ATOM 1765 C CA . GLU A 1 218 ? -10.870 -11.371 -7.123 1.00 94.56 218 GLU A CA 1
ATOM 1766 C C . GLU A 1 218 ? -10.455 -9.922 -7.439 1.00 94.56 218 GLU A C 1
ATOM 1768 O O . GLU A 1 218 ? -11.257 -9.159 -7.992 1.00 94.56 218 GLU A O 1
ATOM 1773 N N . ASN A 1 219 ? -9.220 -9.532 -7.110 1.00 95.88 219 ASN A N 1
ATOM 1774 C CA . ASN A 1 219 ? -8.688 -8.188 -7.332 1.00 95.88 219 ASN A CA 1
ATOM 1775 C C . ASN A 1 219 ? -7.857 -8.077 -8.616 1.00 95.88 219 ASN A C 1
ATOM 1777 O O . ASN A 1 219 ? -7.665 -6.965 -9.118 1.00 95.88 219 ASN A O 1
ATOM 1781 N N . ILE A 1 220 ? -7.396 -9.203 -9.177 1.00 94.81 220 ILE A N 1
ATOM 1782 C CA . ILE A 1 220 ? -6.433 -9.240 -10.289 1.00 94.81 220 ILE A CA 1
ATOM 1783 C C . ILE A 1 220 ? -6.922 -8.422 -11.485 1.00 94.81 220 ILE A C 1
ATOM 1785 O O . ILE A 1 220 ? -6.163 -7.618 -12.024 1.00 94.81 220 ILE A O 1
ATOM 1789 N N . GLN A 1 221 ? -8.189 -8.571 -11.888 1.00 96.12 221 GLN A N 1
ATOM 1790 C CA . GLN A 1 221 ? -8.707 -7.860 -13.061 1.00 96.12 221 GLN A CA 1
ATOM 1791 C C . GLN A 1 221 ? -8.628 -6.336 -12.892 1.00 96.12 221 GLN A C 1
ATOM 1793 O O . GLN A 1 221 ? -8.201 -5.650 -13.814 1.00 96.12 221 GLN A O 1
ATOM 1798 N N . ARG A 1 222 ? -8.940 -5.805 -11.702 1.00 96.06 222 ARG A N 1
ATOM 1799 C CA . ARG A 1 222 ? -8.878 -4.355 -11.436 1.00 96.06 222 ARG A CA 1
ATOM 1800 C C . ARG A 1 222 ? -7.442 -3.832 -11.476 1.00 96.06 222 ARG A C 1
ATOM 1802 O O . ARG A 1 222 ? -7.193 -2.741 -11.980 1.00 96.06 222 ARG A O 1
ATOM 1809 N N . ILE A 1 223 ? -6.488 -4.630 -10.997 1.00 96.62 223 ILE A N 1
ATOM 1810 C CA . ILE A 1 223 ? -5.058 -4.305 -11.078 1.00 96.62 223 ILE A CA 1
ATOM 1811 C C . ILE A 1 223 ? -4.559 -4.366 -12.530 1.00 96.62 223 ILE A C 1
ATOM 1813 O O . ILE A 1 223 ? -3.757 -3.534 -12.955 1.00 96.62 223 ILE A O 1
ATOM 1817 N N . ARG A 1 224 ? -5.070 -5.300 -13.337 1.00 95.25 224 ARG A N 1
ATOM 1818 C CA . ARG A 1 224 ? -4.775 -5.353 -14.776 1.00 95.25 224 ARG A CA 1
ATOM 1819 C C . ARG A 1 224 ? -5.363 -4.159 -15.533 1.00 95.25 224 ARG A C 1
ATOM 1821 O O . ARG A 1 224 ? -4.689 -3.624 -16.410 1.00 95.25 224 ARG A O 1
ATOM 1828 N N . ASP A 1 225 ? -6.560 -3.699 -15.172 1.00 96.38 225 ASP A N 1
AT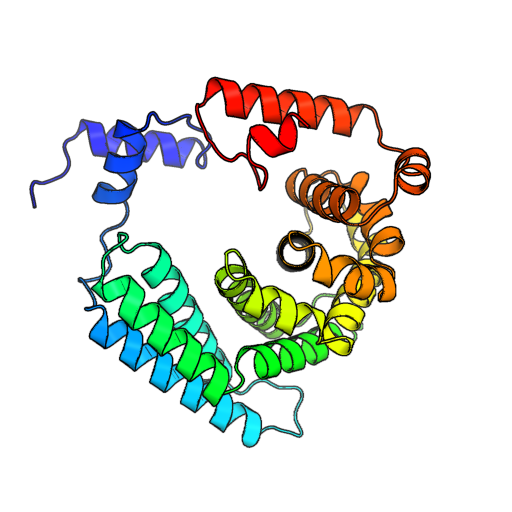OM 1829 C CA . ASP A 1 225 ? -7.235 -2.569 -15.832 1.00 96.38 225 ASP A CA 1
ATOM 1830 C C . ASP A 1 225 ? -6.435 -1.254 -15.735 1.00 96.38 225 ASP A C 1
ATOM 1832 O O . ASP A 1 225 ? -6.529 -0.401 -16.621 1.00 96.38 225 ASP A O 1
ATOM 1836 N N . VAL A 1 226 ? -5.583 -1.110 -14.711 1.00 96.38 226 VAL A N 1
ATOM 1837 C CA . VAL A 1 226 ? -4.660 0.030 -14.548 1.00 96.38 226 VAL A CA 1
ATOM 1838 C C . VAL A 1 226 ? -3.277 -0.192 -15.181 1.00 96.38 226 VAL A C 1
ATOM 1840 O O . VAL A 1 226 ? -2.340 0.542 -14.885 1.00 96.38 226 VAL A O 1
ATOM 1843 N N . LYS A 1 227 ? -3.127 -1.177 -16.083 1.00 95.62 227 LYS A N 1
ATOM 1844 C CA . LYS A 1 227 ? -1.877 -1.460 -16.828 1.00 95.62 227 LYS A CA 1
ATOM 1845 C C . LYS A 1 227 ? -0.674 -1.731 -15.920 1.00 95.62 227 LYS A C 1
ATOM 1847 O O . LYS A 1 227 ? 0.447 -1.260 -16.146 1.00 95.62 227 LYS A O 1
ATOM 1852 N N . CYS A 1 228 ? -0.915 -2.474 -14.842 1.00 95.38 228 CYS A N 1
ATOM 1853 C CA . CYS A 1 228 ? 0.107 -2.775 -13.845 1.00 95.38 228 CYS A CA 1
ATOM 1854 C C . CYS A 1 228 ? 1.266 -3.615 -14.424 1.00 95.38 228 CYS A C 1
ATOM 1856 O O . CYS A 1 228 ? 2.418 -3.398 -14.053 1.00 95.38 228 CYS A O 1
ATOM 1858 N N . ILE A 1 229 ? 0.995 -4.499 -15.397 1.00 93.81 229 ILE A N 1
ATOM 1859 C CA . ILE A 1 229 ? 2.029 -5.327 -16.044 1.00 93.81 229 ILE A CA 1
ATOM 1860 C C . ILE A 1 229 ? 3.063 -4.454 -16.758 1.00 93.81 229 ILE A C 1
ATOM 1862 O O . ILE A 1 229 ? 4.266 -4.568 -16.508 1.00 93.81 229 ILE A O 1
ATOM 1866 N N . GLU A 1 230 ? 2.607 -3.550 -17.624 1.00 93.81 230 GLU A N 1
ATOM 1867 C CA . GLU A 1 230 ? 3.480 -2.643 -18.368 1.00 93.81 230 GLU A CA 1
ATOM 1868 C C . GLU A 1 230 ? 4.218 -1.686 -17.429 1.00 93.81 230 GLU A C 1
ATOM 1870 O O . GLU A 1 230 ? 5.386 -1.376 -17.657 1.00 93.81 230 GLU A O 1
ATOM 1875 N N . THR A 1 231 ? 3.548 -1.270 -16.352 1.00 95.50 231 THR A N 1
ATOM 1876 C CA . THR A 1 231 ? 4.104 -0.380 -15.327 1.00 95.50 231 THR A CA 1
ATOM 1877 C C . THR A 1 231 ? 5.258 -1.027 -14.560 1.00 95.50 231 THR A C 1
ATOM 1879 O O . THR A 1 231 ? 6.274 -0.376 -14.329 1.00 95.50 231 THR A O 1
ATOM 1882 N N . LEU A 1 232 ? 5.130 -2.302 -14.169 1.00 94.94 232 LEU A N 1
ATOM 1883 C CA . LEU A 1 232 ? 6.110 -2.977 -13.308 1.00 94.94 232 LEU A CA 1
ATOM 1884 C C . LEU A 1 232 ? 7.229 -3.699 -14.062 1.00 94.94 232 LEU A C 1
ATOM 1886 O O . LEU A 1 232 ? 8.297 -3.938 -13.499 1.00 94.94 232 LEU A O 1
ATOM 1890 N N . THR A 1 233 ? 7.036 -4.001 -15.347 1.00 92.75 233 THR A N 1
ATOM 1891 C CA . THR A 1 233 ? 8.039 -4.698 -16.169 1.00 92.75 233 THR A CA 1
ATOM 1892 C C . THR A 1 233 ? 9.438 -4.049 -16.132 1.00 92.75 233 THR A C 1
ATOM 1894 O O . THR A 1 233 ? 10.418 -4.786 -15.993 1.00 92.75 233 THR A O 1
ATOM 1897 N N . PRO A 1 234 ? 9.601 -2.709 -16.214 1.00 92.50 234 PRO A N 1
ATOM 1898 C CA . PRO A 1 234 ? 10.923 -2.080 -16.130 1.00 92.50 234 PRO A CA 1
ATOM 1899 C C . PRO A 1 234 ? 11.654 -2.374 -14.812 1.00 92.50 234 PRO A C 1
ATOM 1901 O O . PRO A 1 234 ? 12.865 -2.613 -14.819 1.00 92.50 234 PRO A O 1
ATOM 1904 N N . TYR A 1 235 ? 10.923 -2.420 -13.696 1.00 91.88 235 TYR A N 1
ATOM 1905 C CA . TYR A 1 235 ? 11.466 -2.591 -12.347 1.00 91.88 235 TYR A CA 1
ATOM 1906 C C . TYR A 1 235 ? 12.042 -3.986 -12.072 1.00 91.88 235 TYR A C 1
ATOM 1908 O O . TYR A 1 235 ? 12.838 -4.144 -11.147 1.00 91.88 235 TYR A O 1
ATOM 1916 N N . LEU A 1 236 ? 11.787 -4.970 -12.941 1.00 88.75 236 LEU A N 1
ATOM 1917 C CA . LEU A 1 236 ? 12.504 -6.252 -12.936 1.00 88.75 236 LEU A CA 1
ATOM 1918 C C . LEU A 1 236 ? 14.022 -6.096 -13.146 1.00 88.75 236 LEU A C 1
ATOM 1920 O O . LEU A 1 236 ? 14.794 -6.977 -12.775 1.00 88.75 236 LEU A O 1
ATOM 1924 N N . ASN A 1 237 ? 14.472 -4.978 -13.719 1.00 87.56 237 ASN A N 1
ATOM 1925 C CA . ASN A 1 237 ? 15.895 -4.674 -13.887 1.00 87.56 237 ASN A CA 1
ATOM 1926 C C . ASN A 1 237 ? 16.444 -3.740 -12.801 1.00 87.56 237 ASN A C 1
ATOM 1928 O O . ASN A 1 237 ? 17.558 -3.235 -12.939 1.00 87.56 237 ASN A O 1
ATOM 1932 N N . SER A 1 238 ? 15.679 -3.493 -11.734 1.00 86.62 238 SER A N 1
ATOM 1933 C CA . SER A 1 238 ? 16.132 -2.674 -10.615 1.00 86.62 238 SER A CA 1
ATOM 1934 C C . SER A 1 238 ? 17.398 -3.248 -9.961 1.00 86.62 238 SER A C 1
ATOM 1936 O O . SER A 1 238 ? 17.503 -4.455 -9.718 1.00 86.62 238 SER A O 1
ATOM 1938 N N . ALA A 1 239 ? 18.351 -2.369 -9.636 1.00 83.31 239 ALA A N 1
ATOM 1939 C CA . ALA A 1 239 ? 19.502 -2.714 -8.804 1.00 83.31 239 ALA A CA 1
ATOM 1940 C C . ALA A 1 239 ? 19.101 -2.978 -7.340 1.00 83.31 239 ALA A C 1
ATOM 1942 O O . ALA A 1 239 ? 19.789 -3.731 -6.649 1.00 83.31 239 ALA A O 1
ATOM 1943 N N . ASP A 1 240 ? 17.975 -2.419 -6.894 1.00 84.44 240 ASP A N 1
ATOM 1944 C CA . ASP A 1 240 ? 17.371 -2.706 -5.599 1.00 84.44 240 ASP A CA 1
ATOM 1945 C C . ASP A 1 240 ? 16.674 -4.075 -5.637 1.00 84.44 240 ASP A C 1
ATOM 1947 O O . ASP A 1 240 ? 15.841 -4.353 -6.504 1.00 84.44 240 ASP A O 1
ATOM 1951 N N . ASN A 1 241 ? 17.047 -4.967 -4.718 1.00 80.38 241 ASN A N 1
ATOM 1952 C CA . ASN A 1 241 ? 16.474 -6.311 -4.670 1.00 80.38 241 ASN A CA 1
ATOM 1953 C C . ASN A 1 241 ? 15.010 -6.305 -4.201 1.00 80.38 241 ASN A C 1
ATOM 1955 O O . ASN A 1 241 ? 14.233 -7.096 -4.725 1.00 80.38 241 ASN A O 1
ATOM 1959 N N . GLY A 1 242 ? 14.633 -5.435 -3.260 1.00 82.62 242 GLY A N 1
ATOM 1960 C CA . GLY A 1 242 ? 13.275 -5.349 -2.722 1.00 82.62 242 GLY A CA 1
ATOM 1961 C C . GLY A 1 242 ? 12.284 -4.872 -3.778 1.00 82.62 242 GLY A C 1
ATOM 1962 O O . GLY A 1 242 ? 11.272 -5.528 -4.019 1.00 82.62 242 GLY A O 1
ATOM 1963 N N . ILE A 1 243 ? 12.626 -3.810 -4.513 1.00 88.50 243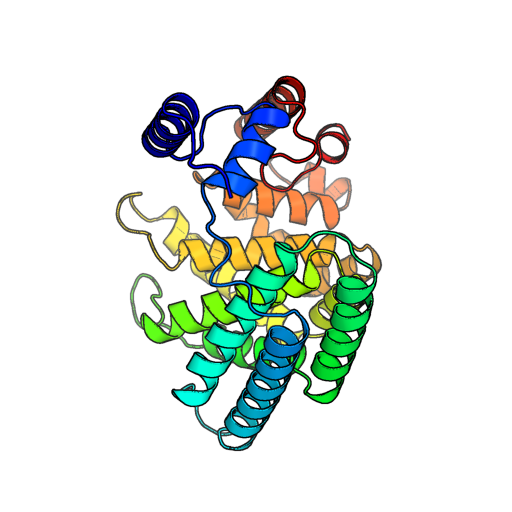 ILE A N 1
ATOM 1964 C CA . ILE A 1 243 ? 11.807 -3.331 -5.640 1.00 88.50 243 ILE A CA 1
ATOM 1965 C C . ILE A 1 243 ? 11.667 -4.403 -6.718 1.00 88.50 243 ILE A C 1
ATOM 1967 O O . ILE A 1 243 ? 10.570 -4.641 -7.235 1.00 88.50 243 ILE A O 1
ATOM 1971 N N . ARG A 1 244 ? 12.776 -5.067 -7.059 1.00 88.00 244 ARG A N 1
ATOM 1972 C CA . ARG A 1 244 ? 12.785 -6.135 -8.061 1.00 88.00 244 ARG A CA 1
ATOM 1973 C C . ARG A 1 244 ? 11.883 -7.295 -7.653 1.00 88.00 244 ARG A C 1
ATOM 1975 O O . ARG A 1 244 ? 11.130 -7.795 -8.486 1.00 88.00 244 ARG A O 1
ATOM 1982 N N . LEU A 1 245 ? 11.959 -7.700 -6.386 1.00 84.25 245 LEU A N 1
ATOM 1983 C CA . LEU A 1 245 ? 11.151 -8.768 -5.814 1.00 84.25 245 LEU A CA 1
ATOM 1984 C C . LEU A 1 245 ? 9.669 -8.428 -5.799 1.00 84.25 245 LEU A C 1
ATOM 1986 O O . LEU A 1 245 ? 8.877 -9.194 -6.334 1.00 84.25 245 LEU A O 1
ATOM 1990 N N . LEU A 1 246 ? 9.302 -7.273 -5.246 1.00 89.12 246 LEU A N 1
ATOM 1991 C CA . LEU A 1 246 ? 7.912 -6.825 -5.201 1.00 89.12 246 LEU A CA 1
ATOM 1992 C C . LEU A 1 246 ? 7.309 -6.749 -6.602 1.00 89.12 246 LEU A C 1
ATOM 1994 O O . LEU A 1 246 ? 6.198 -7.217 -6.833 1.00 89.12 246 LEU A O 1
ATOM 1998 N N . SER A 1 247 ? 8.069 -6.213 -7.558 1.00 91.88 247 SER A N 1
ATOM 1999 C CA . SER A 1 247 ? 7.634 -6.139 -8.954 1.00 91.88 247 SER A CA 1
ATOM 2000 C C . SER A 1 247 ? 7.397 -7.529 -9.537 1.00 91.88 247 SER A C 1
ATOM 2002 O O . SER A 1 247 ? 6.382 -7.758 -10.188 1.00 91.88 247 SER A O 1
ATOM 2004 N N . LEU A 1 248 ? 8.303 -8.475 -9.278 1.00 87.81 248 LEU A N 1
ATOM 2005 C CA . LEU A 1 248 ? 8.143 -9.855 -9.719 1.00 87.81 248 LEU A CA 1
ATOM 2006 C C . LEU A 1 248 ? 6.942 -10.540 -9.055 1.00 87.81 248 LEU A C 1
ATOM 2008 O O . LEU A 1 248 ? 6.205 -11.226 -9.751 1.00 87.81 248 LEU A O 1
ATOM 2012 N N . ALA A 1 249 ? 6.720 -10.316 -7.760 1.00 87.69 249 ALA A N 1
ATOM 2013 C CA . ALA A 1 249 ? 5.609 -10.873 -6.994 1.00 87.69 249 ALA A CA 1
ATOM 2014 C C . ALA A 1 249 ? 4.246 -10.395 -7.497 1.00 87.69 249 ALA A C 1
ATOM 2016 O O . ALA A 1 249 ? 3.329 -11.190 -7.694 1.00 87.69 249 ALA A O 1
ATOM 2017 N N . VAL A 1 250 ? 4.123 -9.100 -7.785 1.00 91.94 250 VAL A N 1
ATOM 2018 C CA . VAL A 1 250 ? 2.917 -8.569 -8.424 1.00 91.94 250 VAL A CA 1
ATOM 2019 C C . VAL A 1 250 ? 2.723 -9.211 -9.795 1.00 91.94 250 VAL A C 1
ATOM 2021 O O . VAL A 1 250 ? 1.637 -9.698 -10.102 1.00 91.94 250 VAL A O 1
ATOM 2024 N N . LEU A 1 251 ? 3.774 -9.242 -10.621 1.00 91.75 251 LEU A N 1
ATOM 2025 C CA . LEU A 1 251 ? 3.702 -9.787 -11.976 1.00 91.75 251 LEU A CA 1
ATOM 2026 C C . LEU A 1 251 ? 3.355 -11.280 -11.987 1.00 91.75 251 LEU A C 1
ATOM 2028 O O . LEU A 1 251 ? 2.563 -11.686 -12.830 1.00 91.75 251 LEU A O 1
ATOM 2032 N N . SER A 1 252 ? 3.872 -12.083 -11.054 1.00 87.69 252 SER A N 1
ATOM 2033 C CA . SER A 1 252 ? 3.521 -13.504 -10.941 1.00 87.69 252 SER A CA 1
ATOM 2034 C C . SER A 1 252 ? 2.062 -13.723 -10.555 1.00 87.69 252 SER A C 1
ATOM 2036 O O . SER A 1 252 ? 1.474 -14.712 -10.981 1.00 87.69 252 SER A O 1
ATOM 2038 N N . ASN A 1 253 ? 1.470 -12.801 -9.790 1.00 89.25 253 ASN A N 1
ATOM 2039 C CA . ASN A 1 253 ? 0.062 -12.883 -9.412 1.00 89.25 253 ASN A CA 1
ATOM 2040 C C . ASN A 1 253 ? -0.867 -12.509 -10.572 1.00 89.25 253 ASN A C 1
ATOM 2042 O O . ASN A 1 253 ? -1.940 -13.088 -10.708 1.00 89.25 253 ASN A O 1
ATOM 2046 N N . ILE A 1 254 ? -0.484 -11.532 -11.404 1.00 92.81 254 ILE A N 1
ATOM 2047 C CA . ILE A 1 254 ? -1.400 -10.955 -12.401 1.00 92.81 254 ILE A CA 1
ATOM 2048 C C . ILE A 1 254 ? -1.153 -11.407 -13.838 1.00 92.81 254 ILE A C 1
ATOM 2050 O O . ILE A 1 254 ? -2.075 -11.295 -14.647 1.00 92.81 254 ILE A O 1
ATOM 2054 N N . ALA A 1 255 ? 0.055 -11.846 -14.197 1.00 88.19 255 ALA A N 1
ATOM 2055 C CA . ALA A 1 255 ? 0.395 -12.221 -15.567 1.00 88.19 255 ALA A CA 1
ATOM 2056 C C . ALA A 1 255 ? -0.082 -13.642 -15.889 1.00 88.19 255 ALA A C 1
ATOM 2058 O O . ALA A 1 255 ? 0.040 -14.560 -15.084 1.00 88.19 255 ALA A O 1
ATOM 2059 N N . ASN A 1 256 ? -0.598 -13.840 -17.101 1.00 85.94 256 ASN A N 1
ATOM 2060 C CA . ASN A 1 256 ? -0.881 -15.184 -17.596 1.00 85.94 256 ASN A CA 1
ATOM 2061 C C . ASN A 1 256 ? 0.397 -15.862 -18.126 1.00 85.94 256 ASN A C 1
ATOM 2063 O O . ASN A 1 256 ? 1.418 -15.215 -18.356 1.00 85.94 256 ASN A O 1
ATOM 2067 N N . GLU A 1 257 ? 0.328 -17.168 -18.386 1.00 78.69 257 GLU A N 1
ATOM 2068 C CA . GLU A 1 257 ? 1.481 -17.958 -18.842 1.00 78.69 257 GLU A CA 1
ATOM 2069 C C . GLU A 1 257 ? 2.152 -17.383 -20.104 1.00 78.69 257 GLU A C 1
ATOM 2071 O O . GLU A 1 257 ? 3.379 -17.337 -20.195 1.00 78.69 257 GLU A O 1
ATOM 2076 N N . SER A 1 258 ? 1.363 -16.883 -21.062 1.00 81.56 258 SER A N 1
ATOM 2077 C CA . SER A 1 258 ? 1.903 -16.293 -22.293 1.00 81.56 258 SER A CA 1
ATOM 2078 C C . SER A 1 258 ? 2.609 -14.957 -22.047 1.00 81.56 258 SER A C 1
ATOM 2080 O O . SER A 1 258 ? 3.648 -14.692 -22.647 1.00 81.56 258 SER A O 1
ATOM 2082 N N . GLU A 1 259 ? 2.095 -14.136 -21.131 1.00 82.38 259 GLU A N 1
ATOM 2083 C CA . GLU A 1 259 ? 2.700 -12.863 -20.736 1.00 82.38 259 GLU A CA 1
ATOM 2084 C C . GLU A 1 259 ? 3.995 -13.104 -19.957 1.00 82.38 259 GLU A C 1
ATOM 2086 O O . GLU A 1 259 ? 4.999 -12.453 -20.239 1.00 82.38 259 GLU A O 1
ATOM 2091 N N . ILE A 1 260 ? 4.024 -14.101 -19.067 1.00 76.50 260 ILE A N 1
ATOM 2092 C CA . ILE A 1 260 ? 5.232 -14.497 -18.327 1.00 76.50 260 ILE A CA 1
ATOM 2093 C C . ILE A 1 260 ? 6.363 -14.881 -19.285 1.00 76.50 260 ILE A C 1
ATOM 2095 O O . ILE A 1 260 ? 7.494 -14.446 -19.097 1.00 76.50 260 ILE A O 1
ATOM 2099 N N . GLN A 1 261 ? 6.070 -15.620 -20.360 1.00 71.81 261 GLN A N 1
ATOM 2100 C CA . GLN A 1 261 ? 7.076 -15.966 -21.376 1.00 71.81 261 GLN A CA 1
ATOM 2101 C C . GLN A 1 261 ? 7.658 -14.735 -22.091 1.00 71.81 261 GLN A C 1
ATOM 2103 O O . GLN A 1 261 ? 8.771 -14.790 -22.618 1.00 71.81 261 GLN A O 1
ATOM 2108 N N . THR A 1 262 ? 6.920 -13.622 -22.119 1.00 73.25 262 THR A N 1
ATOM 2109 C CA . THR A 1 262 ? 7.390 -12.352 -22.692 1.00 73.25 262 THR A CA 1
ATOM 2110 C C . THR A 1 262 ? 8.117 -11.463 -21.689 1.00 73.25 262 THR A C 1
ATOM 2112 O O . THR A 1 262 ? 8.890 -10.593 -22.109 1.00 73.25 262 THR A O 1
ATOM 2115 N N . LEU A 1 263 ? 7.934 -11.696 -20.382 1.00 74.88 263 LEU A N 1
ATOM 2116 C CA . LEU A 1 263 ? 8.751 -11.075 -19.349 1.00 74.88 263 LEU A CA 1
ATOM 2117 C C . LEU A 1 263 ? 10.178 -11.581 -19.558 1.00 74.88 263 LEU A C 1
ATOM 2119 O O . LEU A 1 263 ? 10.494 -12.746 -19.331 1.00 74.88 263 LEU A O 1
ATOM 2123 N N . LYS A 1 264 ? 11.062 -10.706 -20.044 1.00 69.75 264 LYS A N 1
ATOM 2124 C CA . LYS A 1 264 ? 12.487 -11.005 -20.239 1.00 69.75 264 LYS A CA 1
ATOM 2125 C C . LYS A 1 264 ? 13.195 -11.075 -18.883 1.00 69.75 264 LYS A C 1
ATOM 2127 O O . LYS A 1 264 ? 14.054 -10.247 -18.585 1.00 69.75 264 LYS A O 1
ATOM 2132 N N . ILE A 1 265 ? 12.800 -12.040 -18.055 1.00 69.56 265 ILE A N 1
ATOM 2133 C CA . ILE A 1 265 ? 13.399 -12.321 -16.756 1.00 69.56 265 ILE A CA 1
ATOM 2134 C C . ILE A 1 265 ? 14.857 -12.684 -17.018 1.00 69.56 265 ILE A C 1
ATOM 2136 O O . ILE A 1 265 ? 15.166 -13.648 -17.716 1.00 69.56 265 ILE A O 1
ATOM 2140 N N . ASN A 1 266 ? 15.766 -11.859 -16.512 1.00 69.25 266 ASN A N 1
ATOM 2141 C CA . ASN A 1 266 ? 17.186 -12.089 -16.692 1.00 69.25 266 ASN A CA 1
ATOM 2142 C C . ASN A 1 266 ? 17.686 -13.169 -15.710 1.00 69.25 266 ASN A C 1
ATOM 2144 O O . ASN A 1 266 ? 17.116 -13.402 -14.642 1.00 69.25 266 ASN A O 1
ATOM 2148 N N . ASP A 1 267 ? 18.817 -13.784 -16.043 1.00 72.06 267 ASP A N 1
ATOM 2149 C CA . ASP A 1 267 ? 19.514 -14.767 -15.205 1.00 72.06 267 ASP A CA 1
ATOM 2150 C C . ASP A 1 267 ? 19.785 -14.290 -13.768 1.00 72.06 267 ASP A C 1
ATOM 2152 O O . ASP A 1 267 ? 19.962 -15.107 -12.864 1.00 72.06 267 ASP A O 1
ATOM 2156 N N . SER A 1 268 ? 19.888 -12.975 -13.550 1.00 70.06 268 SER A N 1
ATOM 2157 C CA . SER A 1 268 ? 20.179 -12.414 -12.230 1.00 70.06 268 SER A CA 1
ATOM 2158 C C . SER A 1 268 ? 18.983 -12.522 -11.284 1.00 70.06 268 SER A C 1
ATOM 2160 O O . SER A 1 268 ? 19.182 -12.784 -10.101 1.00 70.06 268 SER A O 1
ATOM 2162 N N . ILE A 1 269 ? 17.755 -12.412 -11.806 1.00 69.44 269 ILE A N 1
ATOM 2163 C CA . ILE A 1 269 ? 16.521 -12.628 -11.045 1.00 69.44 269 ILE A CA 1
ATOM 2164 C C . ILE A 1 269 ? 16.444 -14.086 -10.603 1.00 69.44 269 ILE A C 1
ATOM 2166 O O . ILE A 1 269 ? 16.287 -14.347 -9.418 1.00 69.44 269 ILE A O 1
ATOM 2170 N N . ILE A 1 270 ? 16.650 -15.037 -11.520 1.00 72.00 270 ILE A N 1
ATOM 2171 C CA . ILE A 1 270 ? 16.612 -16.473 -11.201 1.00 72.00 270 ILE A CA 1
ATOM 2172 C C . ILE A 1 270 ? 17.657 -16.819 -10.133 1.00 72.00 270 ILE A C 1
ATOM 2174 O O . ILE A 1 270 ? 17.350 -17.493 -9.153 1.00 72.00 270 ILE A O 1
ATOM 2178 N N . ARG A 1 271 ? 18.892 -16.319 -10.272 1.00 73.50 271 ARG A N 1
ATOM 2179 C CA . ARG A 1 271 ? 19.942 -16.524 -9.258 1.00 73.50 271 ARG A CA 1
ATOM 2180 C C . ARG A 1 271 ? 19.569 -15.925 -7.909 1.00 73.50 271 ARG A C 1
ATOM 2182 O O . ARG A 1 271 ? 19.873 -16.529 -6.884 1.00 73.50 271 ARG A O 1
ATOM 2189 N N . TYR A 1 272 ? 18.940 -14.754 -7.910 1.00 71.69 272 TYR A N 1
ATOM 2190 C CA . TYR A 1 272 ? 18.477 -14.116 -6.689 1.00 71.69 272 TYR A CA 1
ATOM 2191 C C . TYR A 1 272 ? 17.345 -14.917 -6.028 1.00 71.69 272 TYR A C 1
ATOM 2193 O O . TYR A 1 272 ? 17.436 -15.171 -4.835 1.00 71.69 272 TYR A O 1
ATOM 2201 N N . LEU A 1 273 ? 16.353 -15.402 -6.785 1.00 71.31 273 LEU A N 1
ATOM 2202 C CA . LEU A 1 273 ? 15.295 -16.285 -6.273 1.00 71.31 273 LEU A CA 1
ATOM 2203 C C . LEU A 1 273 ? 15.879 -17.545 -5.639 1.00 71.31 273 LEU A C 1
ATOM 2205 O O . LEU A 1 273 ? 15.565 -17.872 -4.500 1.00 71.31 273 LEU A O 1
ATOM 2209 N N . VAL A 1 274 ? 16.797 -18.216 -6.341 1.00 72.94 274 VAL A N 1
ATOM 2210 C CA . VAL A 1 274 ? 17.490 -19.404 -5.824 1.00 72.94 274 VAL A CA 1
ATOM 2211 C C . VAL A 1 274 ? 18.251 -19.080 -4.539 1.00 72.94 274 VAL A C 1
ATOM 2213 O O . VAL A 1 274 ? 18.234 -19.876 -3.599 1.00 72.94 274 VAL A O 1
ATOM 2216 N N . TRP A 1 275 ? 18.912 -17.921 -4.474 1.00 76.25 275 TRP A N 1
ATOM 2217 C CA . TRP A 1 275 ? 19.571 -17.458 -3.257 1.00 76.25 275 TRP A CA 1
ATOM 2218 C C . TRP A 1 275 ? 18.565 -17.199 -2.127 1.00 76.25 275 TRP A C 1
ATOM 2220 O O . TRP A 1 275 ? 18.793 -17.697 -1.029 1.00 76.25 275 TRP A O 1
ATOM 2230 N N . ALA A 1 276 ? 17.449 -16.514 -2.390 1.00 65.81 276 ALA A N 1
ATOM 2231 C CA . ALA A 1 276 ? 16.407 -16.215 -1.407 1.00 65.81 276 ALA A CA 1
ATOM 2232 C C . ALA A 1 276 ? 15.779 -17.500 -0.842 1.00 65.81 276 ALA A C 1
ATOM 2234 O O . ALA A 1 276 ? 15.751 -17.676 0.373 1.00 65.81 276 ALA A O 1
ATOM 2235 N N . VAL A 1 277 ? 15.412 -18.459 -1.703 1.00 67.31 277 VAL A N 1
ATOM 2236 C CA . VAL A 1 277 ? 14.940 -19.799 -1.295 1.00 67.31 277 VAL A CA 1
ATOM 2237 C C . VAL A 1 277 ? 15.994 -20.498 -0.436 1.00 67.31 277 VAL A C 1
ATOM 2239 O O . VAL A 1 277 ? 15.695 -21.033 0.628 1.00 67.31 277 VAL A O 1
ATOM 2242 N N . SER A 1 278 ? 17.256 -20.479 -0.879 1.00 69.12 278 SER A N 1
ATOM 2243 C CA . SER A 1 278 ? 18.361 -21.116 -0.155 1.00 69.12 278 SER A CA 1
ATOM 2244 C C . SER A 1 278 ? 18.604 -20.484 1.212 1.00 69.12 278 SER A C 1
ATOM 2246 O O . SER A 1 278 ? 19.038 -21.180 2.127 1.00 69.12 278 SER A O 1
ATOM 2248 N N . MET A 1 279 ? 18.384 -19.176 1.346 1.00 66.44 279 MET A N 1
ATOM 2249 C CA . MET A 1 279 ? 18.487 -18.468 2.616 1.00 66.44 279 MET A CA 1
ATOM 2250 C C . MET A 1 279 ? 17.321 -18.833 3.523 1.00 66.44 279 MET A C 1
ATOM 2252 O O . MET A 1 279 ? 17.572 -19.308 4.623 1.00 66.44 279 MET A O 1
ATOM 2256 N N . ALA A 1 280 ? 16.088 -18.724 3.036 1.00 63.59 280 ALA A N 1
ATOM 2257 C CA . ALA A 1 280 ? 14.887 -19.036 3.801 1.00 63.59 280 ALA A CA 1
ATOM 2258 C C . ALA A 1 280 ? 14.890 -20.485 4.335 1.00 63.59 280 ALA A C 1
ATOM 2260 O O . ALA A 1 280 ? 14.625 -20.722 5.512 1.00 63.59 280 ALA A O 1
ATOM 2261 N N . LEU A 1 281 ? 15.324 -21.452 3.513 1.00 65.94 281 LEU A N 1
ATOM 2262 C CA . LEU A 1 281 ? 15.500 -22.851 3.927 1.00 65.94 281 LEU A CA 1
ATOM 2263 C C . LEU A 1 281 ? 16.586 -23.045 4.997 1.00 65.94 281 LEU A C 1
ATOM 2265 O O . LEU A 1 281 ? 16.477 -23.949 5.820 1.00 65.94 281 LEU A O 1
ATOM 2269 N N . LYS A 1 282 ? 17.658 -22.244 4.976 1.00 69.38 282 LYS A N 1
ATOM 2270 C CA . LYS A 1 282 ? 18.754 -22.335 5.958 1.00 69.38 282 LYS A CA 1
ATOM 2271 C C . LYS A 1 282 ? 18.413 -21.684 7.288 1.00 69.38 282 LYS A C 1
ATOM 2273 O O . LYS A 1 282 ? 18.985 -22.070 8.300 1.00 69.38 282 LYS A O 1
ATOM 2278 N N . THR A 1 283 ? 17.575 -20.657 7.265 1.00 61.34 283 THR A N 1
ATOM 2279 C CA . THR A 1 283 ? 17.230 -19.865 8.446 1.00 61.34 283 THR A CA 1
ATOM 2280 C C . THR A 1 283 ? 15.961 -20.352 9.135 1.00 61.34 283 THR A C 1
ATOM 2282 O O . THR A 1 283 ? 15.562 -19.735 10.115 1.00 61.34 283 THR A O 1
ATOM 2285 N N . GLU A 1 284 ? 15.329 -21.422 8.629 1.00 60.56 284 GLU A N 1
ATOM 2286 C CA . GLU A 1 284 ? 14.008 -21.902 9.071 1.00 60.56 284 GLU A CA 1
ATOM 2287 C C . GLU A 1 284 ? 12.963 -20.773 9.117 1.00 60.56 284 GLU A C 1
ATOM 2289 O O . GLU A 1 284 ? 11.998 -20.814 9.877 1.00 60.56 284 GLU A O 1
ATOM 2294 N N . CYS A 1 285 ? 13.166 -19.731 8.308 1.00 53.47 285 CYS A N 1
ATOM 2295 C CA . CYS A 1 285 ? 12.287 -18.581 8.282 1.00 53.47 285 CYS A CA 1
ATOM 2296 C C . CYS A 1 285 ? 11.138 -18.895 7.331 1.00 53.47 285 CYS A C 1
ATOM 2298 O O . CYS A 1 285 ? 11.367 -19.175 6.155 1.00 53.47 285 CYS A O 1
ATOM 2300 N N . GLU A 1 286 ? 9.908 -18.860 7.840 1.00 51.81 286 GLU A N 1
ATOM 2301 C CA . GLU A 1 286 ? 8.719 -19.163 7.038 1.00 51.81 286 GLU A CA 1
ATOM 2302 C C . GLU A 1 286 ? 8.523 -18.153 5.900 1.00 51.81 286 GLU A C 1
ATOM 2304 O O . GLU A 1 286 ? 7.951 -18.517 4.873 1.00 51.81 286 GLU A O 1
ATOM 2309 N N . VAL A 1 287 ? 9.054 -16.930 6.055 1.00 53.22 287 VAL A N 1
ATOM 2310 C CA . VAL A 1 287 ? 8.954 -15.806 5.114 1.00 53.22 287 VAL A CA 1
ATOM 2311 C C . VAL A 1 287 ? 10.325 -15.150 4.920 1.00 53.22 287 VAL A C 1
ATOM 2313 O O . VAL A 1 287 ? 11.008 -14.837 5.893 1.00 53.22 287 VAL A O 1
ATOM 2316 N N . TRP A 1 288 ? 10.724 -14.902 3.671 1.00 55.56 288 TRP A N 1
ATOM 2317 C CA . TRP A 1 288 ? 11.928 -14.141 3.331 1.00 55.56 288 TRP A CA 1
ATOM 2318 C C . TRP A 1 288 ? 11.599 -13.027 2.340 1.00 55.56 288 TRP A C 1
ATOM 2320 O O . TRP A 1 288 ? 11.118 -13.313 1.246 1.00 55.56 288 TRP A O 1
ATOM 2330 N N . ASP A 1 289 ? 11.885 -11.773 2.716 1.00 56.06 289 ASP A N 1
ATOM 2331 C CA . ASP A 1 289 ? 11.690 -10.575 1.882 1.00 56.06 289 ASP A CA 1
ATOM 2332 C C . ASP A 1 289 ? 10.367 -10.621 1.081 1.00 56.06 289 ASP A C 1
ATOM 2334 O O . ASP A 1 289 ? 10.393 -10.478 -0.136 1.00 56.06 289 ASP A O 1
ATOM 2338 N N . ILE A 1 290 ? 9.228 -10.834 1.768 1.00 56.72 290 ILE A N 1
ATOM 2339 C CA . ILE A 1 290 ? 7.826 -10.809 1.267 1.00 56.72 290 ILE A CA 1
ATOM 2340 C C . ILE A 1 290 ? 7.210 -12.168 0.890 1.00 56.72 290 ILE A C 1
ATOM 2342 O O . ILE A 1 290 ? 6.000 -12.327 1.046 1.00 56.72 290 ILE A O 1
ATOM 2346 N N . TRP A 1 291 ? 7.991 -13.165 0.471 1.00 56.78 291 TRP A N 1
ATOM 2347 C CA . TRP A 1 291 ? 7.435 -14.477 0.117 1.00 56.78 291 TRP A CA 1
ATOM 2348 C C . TRP A 1 291 ? 7.663 -15.526 1.186 1.00 56.78 291 TRP A C 1
ATOM 2350 O O . TRP A 1 291 ? 8.748 -15.645 1.759 1.00 56.78 291 TRP A O 1
ATOM 2360 N N . SER A 1 292 ? 6.654 -16.363 1.377 1.00 58.88 292 SER A N 1
ATOM 2361 C CA . SER A 1 292 ? 6.834 -17.621 2.077 1.00 58.88 292 SER A CA 1
ATOM 2362 C C . SER A 1 292 ? 7.746 -18.570 1.293 1.00 58.88 292 SER A C 1
ATOM 2364 O O . SER A 1 292 ? 7.794 -18.561 0.059 1.00 58.88 292 SER A O 1
ATOM 2366 N N . VAL A 1 293 ? 8.446 -19.455 2.004 1.00 55.47 293 VAL A N 1
ATOM 2367 C CA . VAL A 1 293 ? 9.265 -20.518 1.382 1.00 55.47 293 VAL A CA 1
ATOM 2368 C C . VAL A 1 293 ? 8.448 -21.349 0.383 1.00 55.47 293 VAL A C 1
ATOM 2370 O O . VAL A 1 293 ? 8.964 -21.795 -0.639 1.00 55.47 293 VAL A O 1
ATOM 2373 N N . THR A 1 294 ? 7.161 -21.545 0.665 1.00 54.59 294 THR A N 1
ATOM 2374 C CA . THR A 1 294 ? 6.207 -22.277 -0.171 1.00 54.59 294 THR A CA 1
ATOM 2375 C C . THR A 1 294 ? 5.766 -21.518 -1.418 1.00 54.59 294 THR A C 1
ATOM 2377 O O . THR A 1 294 ? 5.472 -22.167 -2.418 1.00 54.59 294 THR A O 1
ATOM 2380 N N . GLU A 1 295 ? 5.718 -20.186 -1.399 1.00 55.19 295 GLU A N 1
ATOM 2381 C CA . GLU A 1 295 ? 5.497 -19.373 -2.606 1.00 55.19 295 GLU A CA 1
ATOM 2382 C C . GLU A 1 295 ? 6.734 -19.368 -3.498 1.00 55.19 295 GLU A C 1
ATOM 2384 O O . GLU A 1 295 ? 6.623 -19.548 -4.704 1.00 55.19 295 GLU A O 1
ATOM 2389 N N . LEU A 1 296 ? 7.916 -19.271 -2.892 1.00 55.69 296 LEU A N 1
ATOM 2390 C CA . LEU A 1 296 ? 9.204 -19.317 -3.582 1.00 55.69 296 LEU A CA 1
ATOM 2391 C C . LEU A 1 296 ? 9.514 -20.666 -4.258 1.00 55.69 296 LEU A C 1
ATOM 2393 O O . LEU A 1 296 ? 10.361 -20.728 -5.149 1.00 55.69 296 LEU A O 1
ATOM 2397 N N . ALA A 1 297 ? 8.883 -21.750 -3.803 1.00 49.72 297 ALA A N 1
ATOM 2398 C CA . ALA A 1 297 ? 9.099 -23.105 -4.310 1.00 49.72 297 ALA A CA 1
ATOM 2399 C C . ALA A 1 297 ? 8.114 -23.534 -5.417 1.00 49.72 297 ALA A C 1
ATOM 2401 O O . ALA A 1 297 ? 8.279 -24.631 -5.959 1.00 49.72 297 ALA A O 1
ATOM 2402 N N . LYS A 1 298 ? 7.086 -22.726 -5.706 1.00 49.28 298 LYS A N 1
ATOM 2403 C CA . LYS A 1 298 ? 6.107 -22.964 -6.780 1.00 49.28 298 LYS A CA 1
ATOM 2404 C C . LYS A 1 298 ? 6.599 -22.401 -8.109 1.00 49.28 298 LYS A C 1
ATOM 2406 O O . LYS A 1 298 ? 6.294 -23.055 -9.131 1.00 49.28 298 LYS A O 1
#

pLDDT: mean 77.02, std 17.15, range [38.44, 97.19]

Radius of gyration: 20.54 Å; chains: 1; bounding box: 45×46×58 Å

InterPro domains:
  IPR011989 Armadillo-like helical [G3DSA:1.25.10.10] (45-283)
  IPR016024 Armadillo-type fold [SSF48371] (161-275)

Secondary structure (DSSP, 8-state):
-PPPPHHHHHHHHHHHHTTT-----HHHHHHHHHHTS--STT--HHHHHHHHHHHHHHHHHHHHHTTT-SS--HHHHHHHHHHHHHHHHHTTS-S-HHHHHHHHHHHHHHHHHTHHHHHHHHHHHHHHPPP-SSS----HHHHHHHHHHHHHHHHHHTT-HHHHHHHHT-HHHHHHHHHHHHHHHHHHHHS-TTS-SSHHHHHHHHHHHHHHHHTSGGGHHHHHHTTHHHHHGGGGG-SSHHHHHHHHHHHHHH--HHHHHHS---HHHHHHHHHHHHHHHHTT-SEETTEEHHHHT-

Organism: Mytilus galloprovincialis (NCBI:txid29158)

Sequence (298 aa):
MEKPSKKDVELVCEIMKHKGRMVLDSEQFMLIKTTLIPLPDVVSLSNLLELAKNSMKRIQAAYNENMNKVYLNLEFLKSTELLQEVCSSLSCYDFSPERSEMIKEFEQYEKDFKIIEIFSEVSTDLLKIRDDTEIPGMQGENIKSLKTLLSYLINTAEDDRDLCSKISHLAEFLKAATEKLVQWVEPYFSKRSDQMTEGEDILELLCRLLYIVTMFEENIQRIRDVKCIETLTPYLNSADNGIRLLSLAVLSNIANESEIQTLKINDSIIRYLVWAVSMALKTECEVWDIWSVTELAK

Foldseek 3Di:
DDADDPVLVVVVVVCVVVVNPDQDDPVNVVSCLVHVDPLPPCQDLVNLLVLLLVLLVQLLVQCVVPVDDLDRDPSNQVSLLSNLVSLVSLVSDDPDPSSVVSLVVSVVSCVVSVLLVSLLVNLLSLLPPAAPDPQRDRDVVSLSSNLSSLSVLLSNLQPPLVSLVVNLVSLSSLLSLLVSLQVCLCVQVVDDPPPDDRVVSSLLSSLSSLLSSLVDLVSLVSNVVSVLLVSLLSQCPPPDPLSVVSSVSSCVSRPDPVVVVVSCNDPVNVVVLVVQLVVCVVSVPQDGSHDGNVVSVD